Protein AF-A0A5C7HLJ5-F1 (afdb_monomer)

Radius of gyration: 43.28 Å; Cα contacts (8 Å, |Δi|>4): 230; chains: 1; bounding box: 113×65×112 Å

Foldseek 3Di:
DCVPDPDPVLVVLLVQLQQQLAPVSNVVSLVVSCVVPVVVSVVVVVDPSCLGHNNNDDLVVQDNDRDCVVVVVVCVQQVVPPPDPPVSSVVSVVVVVVVVVVVVVVVVVPDPDPDPPVLVVVLVVLQVQLVQKAWADPDPFWIWIDHPPDIWIAGRVVQDINSNNCSNNVRQGSRRSNVVPDPHPYDPDPDDPPPDPDPDDDDDPPDDDDDDPPQFDQAPPPRDGNDYVVPDPPDDDDDDDDDDDDDDDDDDDDDDDDDDDDDDDDDDDDDDDDDDDDDDDDDDDDDDDDDDDDDDDDDDDDDDDDDDDDDDDDDDDDDD

Solvent-accessible surface area (backbone atoms only — not comparable to full-atom values): 21323 Å² total; per-residue (Å²): 114,73,84,81,57,80,48,77,64,58,54,51,49,54,50,57,28,26,66,22,43,37,64,68,62,24,55,57,43,48,50,57,39,34,76,76,37,52,68,60,39,60,57,53,69,72,49,66,52,60,79,50,28,49,43,51,47,64,67,87,72,43,59,81,75,78,69,66,58,65,61,52,52,48,49,65,71,46,50,91,34,72,89,48,60,71,69,56,32,53,53,50,51,52,52,53,50,52,54,51,51,53,52,50,49,58,56,55,73,69,51,91,54,103,53,60,68,71,60,46,51,55,48,55,63,38,54,70,59,34,85,64,50,47,56,37,49,76,50,102,48,36,32,44,32,35,49,84,94,46,76,34,52,31,32,66,87,82,47,40,32,71,69,30,44,18,46,30,40,72,46,72,34,51,67,48,44,40,60,78,71,49,84,58,53,67,70,80,79,85,73,79,72,83,71,81,77,66,94,65,80,84,77,58,98,87,56,80,80,83,75,77,86,80,70,69,49,60,11,83,76,78,66,45,71,74,43,45,57,95,71,55,88,81,76,92,77,89,82,90,84,82,90,83,89,80,88,81,86,84,84,90,82,88,81,87,82,87,85,86,82,91,80,91,82,88,85,87,83,89,81,91,83,82,89,82,89,85,88,86,82,90,86,90,86,85,88,81,89,80,85,86,84,88,88,77,87,84,82,89,81,91,79,85,83,85,82,82,81,82,83,81,85,84,84,77,86,86,82,134

pLDDT: mean 72.22, std 24.79, range [24.94, 96.81]

InterPro domains:
  IPR006564 Zinc finger, PMZ-type [SM00575] (159-186)
  IPR007527 Zinc finger, SWIM-type [PF04434] (152-182)
  IPR007527 Zinc finger, SWIM-type [PS50966] (152-184)

Organism: NCBI:txid1000413

Secondary structure (DSSP, 8-state):
-TTTS--HHHHHHHHHHHT-SSHHHHHHHHHHHHHH-HHHHHHHHTS-GGGT-GGGS-GGG------THHHHHHHHHHGGGTTS-HHHHHHHHHHHHHHHHHHHHHHHHT-SSSS-HHHHHHHHHHHHGGGGEEEEESSSSEEEEEETTEEEEEETTTTEETTSHHHHHSS--HHHHHHHH---BPPPP-PPPPP---SSPPPPTTSPP------PPBPTTT--BSS-GGG------------------------------------------------------------------------PPPPPPPPPPP------

Mean predicted aligned error: 19.7 Å

Structure (mmCIF, N/CA/C/O backbone):
data_AF-A0A5C7HLJ5-F1
#
_entry.id   AF-A0A5C7HLJ5-F1
#
loop_
_atom_site.group_PDB
_atom_site.id
_atom_site.type_symbol
_atom_site.label_atom_id
_atom_site.label_alt_id
_atom_site.label_comp_id
_atom_site.label_asym_id
_atom_site.label_entity_id
_atom_site.label_seq_id
_atom_site.pdbx_PDB_ins_code
_atom_site.Cartn_x
_atom_site.Cartn_y
_atom_site.Cartn_z
_atom_site.occupancy
_atom_site.B_iso_or_equiv
_atom_site.auth_seq_id
_atom_site.auth_comp_id
_atom_site.auth_asym_id
_atom_site.auth_atom_id
_atom_site.pdbx_PDB_model_num
ATOM 1 N N . MET A 1 1 ? 5.732 11.496 -18.897 1.00 55.41 1 MET A N 1
ATOM 2 C CA . MET A 1 1 ? 4.957 12.486 -18.115 1.00 55.41 1 MET A CA 1
ATOM 3 C C . MET A 1 1 ? 5.854 13.590 -17.554 1.00 55.41 1 MET A C 1
ATOM 5 O O . MET A 1 1 ? 5.762 14.706 -18.039 1.00 55.41 1 MET A O 1
ATOM 9 N N . LEU A 1 2 ? 6.819 13.291 -16.674 1.00 55.56 2 LEU A N 1
ATOM 10 C CA . LEU A 1 2 ? 7.728 14.297 -16.075 1.00 55.56 2 LEU A CA 1
ATOM 11 C C . LEU A 1 2 ? 8.704 15.001 -17.049 1.00 55.56 2 LEU A C 1
ATOM 13 O O . LEU A 1 2 ? 9.354 15.971 -16.679 1.00 55.56 2 LEU A O 1
ATOM 17 N N . ARG A 1 3 ? 8.837 14.517 -18.294 1.00 53.69 3 ARG A N 1
ATOM 18 C CA . ARG A 1 3 ? 9.717 15.128 -19.309 1.00 53.69 3 ARG A CA 1
ATOM 19 C C . ARG A 1 3 ? 9.088 16.327 -20.033 1.00 53.69 3 ARG A C 1
ATOM 21 O O . ARG A 1 3 ? 9.838 17.174 -20.505 1.00 53.69 3 ARG A O 1
ATOM 28 N N . GLN A 1 4 ? 7.755 16.386 -20.126 1.00 54.34 4 GLN A N 1
ATOM 29 C CA . GLN A 1 4 ? 7.020 17.446 -20.841 1.00 54.34 4 GLN A CA 1
ATOM 30 C C . GLN A 1 4 ? 6.593 18.595 -19.921 1.00 54.34 4 GLN A C 1
ATOM 32 O O . GLN A 1 4 ? 6.667 19.747 -20.325 1.00 54.34 4 GLN A O 1
ATOM 37 N N . TYR A 1 5 ? 6.233 18.300 -18.671 1.00 59.09 5 TYR A N 1
ATOM 38 C CA . TYR A 1 5 ? 5.884 19.302 -17.663 1.00 59.09 5 TYR A CA 1
ATOM 39 C C . TYR A 1 5 ? 6.989 19.315 -16.603 1.00 59.09 5 TYR A C 1
ATOM 41 O O . TYR A 1 5 ? 7.042 18.449 -15.729 1.00 59.09 5 TYR A O 1
ATOM 49 N N . LYS A 1 6 ? 7.938 20.247 -16.745 1.00 52.03 6 LYS A N 1
ATOM 50 C CA . LYS A 1 6 ? 9.080 20.400 -15.834 1.00 52.03 6 LYS A CA 1
ATOM 51 C C . LYS A 1 6 ? 8.683 21.317 -14.675 1.00 52.03 6 LYS A C 1
ATOM 53 O O . LYS A 1 6 ? 8.353 22.475 -14.893 1.00 52.03 6 LYS A O 1
ATOM 58 N N . GLY A 1 7 ? 8.727 20.800 -13.449 1.00 64.31 7 GLY A N 1
ATOM 59 C CA . GLY A 1 7 ? 8.491 21.576 -12.230 1.00 64.31 7 GLY A CA 1
ATOM 60 C C . GLY A 1 7 ? 8.401 20.677 -10.999 1.00 64.31 7 GLY A C 1
ATOM 61 O O . GLY A 1 7 ? 7.690 19.672 -11.016 1.00 64.31 7 GLY A O 1
ATOM 62 N N . GLN A 1 8 ? 9.120 21.028 -9.929 1.00 63.72 8 GLN A N 1
ATOM 63 C CA . GLN A 1 8 ? 9.174 20.231 -8.694 1.00 63.72 8 GLN A CA 1
ATOM 64 C C . GLN A 1 8 ? 7.788 20.092 -8.038 1.00 63.72 8 GLN A C 1
ATOM 66 O O . GLN A 1 8 ? 7.444 19.021 -7.544 1.00 63.72 8 GLN A O 1
ATOM 71 N N . LEU A 1 9 ? 6.958 21.137 -8.133 1.00 68.44 9 LEU A N 1
ATOM 72 C CA . LEU A 1 9 ? 5.573 21.135 -7.651 1.00 68.44 9 LEU A CA 1
ATOM 73 C C . LEU A 1 9 ? 4.677 20.188 -8.457 1.00 68.44 9 LEU A C 1
ATOM 75 O O . LEU A 1 9 ? 3.951 19.392 -7.871 1.00 68.44 9 LEU A O 1
ATOM 79 N N . PHE A 1 10 ? 4.762 20.212 -9.791 1.00 73.00 10 PHE A N 1
ATOM 80 C CA . PHE A 1 10 ? 3.967 19.322 -10.641 1.00 73.00 10 PHE A CA 1
ATOM 81 C C . PHE A 1 10 ? 4.269 17.844 -10.361 1.00 73.00 10 PHE A C 1
ATOM 83 O O . PHE A 1 10 ? 3.350 17.035 -10.239 1.00 73.00 10 PHE A O 1
ATOM 90 N N . GLY A 1 11 ? 5.553 17.501 -10.199 1.00 79.00 11 GLY A N 1
ATOM 91 C CA . GLY A 1 11 ? 5.964 16.147 -9.831 1.00 79.00 11 GLY A CA 1
ATOM 92 C C . GLY A 1 11 ? 5.372 15.694 -8.495 1.00 79.00 11 GLY A C 1
ATOM 93 O O . GLY A 1 11 ? 4.898 14.565 -8.402 1.00 79.00 11 GLY A O 1
ATOM 94 N N . LEU A 1 12 ? 5.336 16.581 -7.496 1.00 84.06 12 LEU A N 1
ATOM 95 C CA . LEU A 1 12 ? 4.756 16.293 -6.184 1.00 84.06 12 LEU A CA 1
ATOM 96 C C . LEU A 1 12 ? 3.236 16.079 -6.252 1.00 84.06 12 LEU A C 1
ATOM 98 O O . LEU A 1 12 ? 2.744 15.081 -5.732 1.00 84.06 12 LEU A O 1
ATOM 102 N N . TYR A 1 13 ? 2.493 16.968 -6.920 1.00 87.25 13 TYR A N 1
ATOM 103 C CA . TYR A 1 13 ? 1.039 16.819 -7.062 1.00 87.25 13 TYR A CA 1
ATOM 104 C C . TYR A 1 13 ? 0.674 15.554 -7.835 1.00 87.25 13 TYR A C 1
ATOM 106 O O . TYR A 1 13 ? -0.157 14.775 -7.375 1.00 87.25 13 TYR A O 1
ATOM 114 N N . LEU A 1 14 ? 1.336 15.301 -8.968 1.00 88.31 14 LEU A N 1
ATOM 115 C CA . LEU A 1 14 ? 1.112 14.085 -9.747 1.00 88.31 14 LEU A CA 1
ATOM 116 C C . LEU A 1 14 ? 1.406 12.830 -8.921 1.00 88.31 14 LEU A C 1
ATOM 118 O O . LEU A 1 14 ? 0.639 11.871 -8.963 1.00 88.31 14 LEU A O 1
ATOM 122 N N . TRP A 1 15 ? 2.495 12.840 -8.151 1.00 89.81 15 TRP A N 1
ATOM 123 C CA . TRP A 1 15 ? 2.843 11.729 -7.275 1.00 89.81 15 TRP A CA 1
ATOM 124 C C . TRP A 1 15 ? 1.782 11.497 -6.196 1.00 89.81 15 TRP A C 1
ATOM 126 O O . TRP A 1 15 ? 1.351 10.361 -5.992 1.00 89.81 15 TRP A O 1
ATOM 136 N N . ASN A 1 16 ? 1.309 12.562 -5.549 1.00 91.19 16 ASN A N 1
ATOM 137 C CA . ASN A 1 16 ? 0.270 12.477 -4.526 1.00 91.19 16 ASN A CA 1
ATOM 138 C C . ASN A 1 16 ? -1.040 11.925 -5.092 1.00 91.19 16 ASN A C 1
ATOM 140 O O . ASN A 1 16 ? -1.634 11.046 -4.475 1.00 91.19 16 ASN A O 1
ATOM 144 N N . VAL A 1 17 ? -1.454 12.397 -6.272 1.00 93.44 17 VAL A N 1
ATOM 145 C CA . VAL A 1 17 ? -2.640 11.911 -6.988 1.00 93.44 17 VAL A CA 1
ATOM 146 C C . VAL A 1 17 ? -2.494 10.430 -7.340 1.00 93.44 17 VAL A C 1
ATOM 148 O O . VAL A 1 17 ? -3.371 9.625 -7.030 1.00 93.44 17 VAL A O 1
ATOM 151 N N . ALA A 1 18 ? -1.376 10.057 -7.968 1.00 93.00 18 ALA A N 1
ATOM 152 C CA . ALA A 1 18 ? -1.149 8.704 -8.464 1.00 93.00 18 ALA A CA 1
ATOM 153 C C . ALA A 1 18 ? -1.140 7.656 -7.341 1.00 93.00 18 ALA A C 1
ATOM 155 O O . ALA A 1 18 ? -1.593 6.537 -7.557 1.00 93.00 18 ALA A O 1
ATOM 156 N N . ASN A 1 19 ? -0.670 8.016 -6.141 1.00 92.12 19 ASN A N 1
ATOM 157 C CA . ASN A 1 19 ? -0.565 7.106 -4.996 1.00 92.12 19 ASN A CA 1
ATOM 158 C C . ASN A 1 19 ? -1.828 7.031 -4.124 1.00 92.12 19 ASN A C 1
ATOM 160 O O . ASN A 1 19 ? -1.816 6.353 -3.095 1.00 92.12 19 ASN A O 1
ATOM 164 N N . LYS A 1 20 ? -2.930 7.697 -4.492 1.00 94.12 20 LYS A N 1
ATOM 165 C CA . LYS A 1 20 ? -4.190 7.511 -3.763 1.00 94.12 20 LYS A CA 1
ATOM 166 C C . LYS A 1 20 ? -4.743 6.116 -4.019 1.00 94.12 20 LYS A C 1
ATOM 168 O O . LYS A 1 20 ? -4.929 5.712 -5.164 1.00 94.12 20 LYS A O 1
ATOM 173 N N . SER A 1 21 ? -5.023 5.407 -2.931 1.00 92.25 21 SER A N 1
ATOM 174 C CA . SER A 1 21 ? -5.582 4.054 -2.920 1.00 92.25 21 SER A CA 1
ATOM 175 C C . SER A 1 21 ? -7.087 4.014 -3.189 1.00 92.25 21 SER A C 1
ATOM 177 O O . SER A 1 21 ? -7.586 3.001 -3.661 1.00 92.25 21 SER A O 1
ATOM 179 N N . ILE A 1 22 ? -7.811 5.104 -2.915 1.00 93.12 22 ILE A N 1
ATOM 180 C CA . ILE A 1 22 ? -9.269 5.192 -3.073 1.00 93.12 22 ILE A CA 1
ATOM 181 C C . ILE A 1 22 ? -9.615 6.271 -4.095 1.00 93.12 22 ILE A C 1
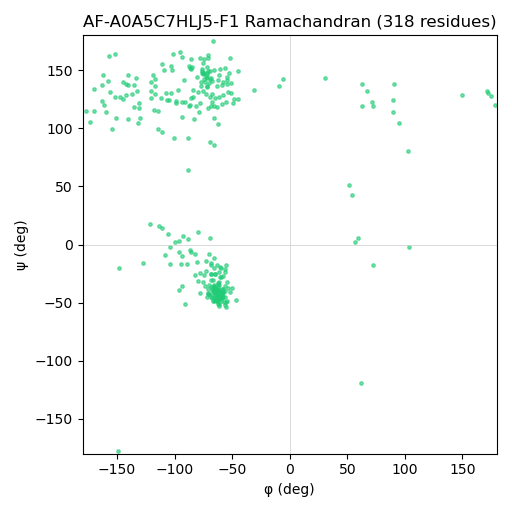ATOM 183 O O . ILE A 1 22 ? -8.978 7.327 -4.151 1.00 93.12 22 ILE A O 1
ATOM 187 N N . LYS A 1 23 ? -10.688 6.035 -4.854 1.00 93.38 23 LYS A N 1
ATOM 188 C CA . LYS A 1 23 ? -11.229 6.976 -5.838 1.00 93.38 23 LYS A CA 1
ATOM 189 C C . LYS A 1 23 ? -11.586 8.343 -5.243 1.00 93.38 23 LYS A C 1
ATOM 191 O O . LYS A 1 23 ? -11.318 9.353 -5.876 1.00 93.38 23 LYS A O 1
ATOM 196 N N . THR A 1 24 ? -12.167 8.402 -4.046 1.00 92.88 24 THR A N 1
ATOM 197 C CA . THR A 1 24 ? -12.535 9.672 -3.391 1.00 92.88 24 THR A CA 1
ATOM 198 C C . THR A 1 24 ? -11.306 10.539 -3.132 1.00 92.88 24 THR A C 1
ATOM 200 O O . THR A 1 24 ? -11.228 11.656 -3.634 1.00 92.88 24 THR A O 1
ATOM 203 N N . GLY A 1 25 ? -10.290 9.976 -2.471 1.00 92.62 25 GLY A N 1
ATOM 204 C CA . GLY A 1 25 ? -9.023 10.667 -2.233 1.00 92.62 25 GLY A CA 1
ATOM 205 C C . GLY A 1 25 ? -8.293 11.044 -3.526 1.00 92.62 25 GLY A C 1
ATOM 206 O O . GLY A 1 25 ? -7.628 12.075 -3.573 1.00 92.62 25 GLY A O 1
ATOM 207 N N . PHE A 1 26 ? -8.430 10.246 -4.590 1.00 95.12 26 PHE A N 1
ATOM 208 C CA . PHE A 1 26 ? -7.924 10.602 -5.918 1.00 95.12 26 PHE A CA 1
ATOM 209 C C . PHE A 1 26 ? -8.626 11.843 -6.487 1.00 95.12 26 PHE A C 1
ATOM 211 O O . PHE A 1 26 ? -7.947 12.759 -6.945 1.00 95.12 26 PHE A O 1
ATOM 218 N N . MET A 1 27 ? -9.962 11.891 -6.436 1.00 95.06 27 MET A N 1
ATOM 219 C CA . MET A 1 27 ? -10.752 13.012 -6.965 1.00 95.06 27 MET A CA 1
ATOM 220 C C . MET A 1 27 ? -10.446 14.331 -6.240 1.00 95.06 27 MET A C 1
ATOM 222 O O . MET A 1 27 ? -10.387 15.388 -6.867 1.00 95.06 27 MET A O 1
ATOM 226 N N . GLU A 1 28 ? -10.198 14.277 -4.933 1.00 93.56 28 GLU A N 1
ATOM 227 C CA . GLU A 1 28 ? -9.796 15.449 -4.152 1.00 93.56 28 GLU A CA 1
ATOM 228 C C . GLU A 1 28 ? -8.432 15.996 -4.599 1.00 93.56 28 GLU A C 1
ATOM 230 O O . GLU A 1 28 ? -8.292 17.193 -4.836 1.00 93.56 28 GLU A O 1
ATOM 235 N N . GLU A 1 29 ? -7.418 15.140 -4.760 1.00 93.38 29 GLU A N 1
ATOM 236 C CA . GLU A 1 29 ? -6.083 15.609 -5.161 1.00 93.38 29 GLU A CA 1
ATOM 237 C C . GLU A 1 29 ? -6.001 16.014 -6.633 1.00 93.38 29 GLU A C 1
ATOM 239 O O . GLU A 1 29 ? -5.279 16.954 -6.966 1.00 93.38 29 GLU A O 1
ATOM 244 N N . ILE A 1 30 ? -6.712 15.323 -7.533 1.00 93.88 30 ILE A N 1
ATOM 245 C CA . ILE A 1 30 ? -6.678 15.675 -8.959 1.00 93.88 30 ILE A CA 1
ATOM 246 C C . ILE A 1 30 ? -7.329 17.046 -9.195 1.00 93.88 30 ILE A C 1
ATOM 248 O O . ILE A 1 30 ? -6.879 17.782 -10.070 1.00 93.88 30 ILE A O 1
ATOM 252 N N . THR A 1 31 ? -8.312 17.430 -8.371 1.00 93.88 31 THR A N 1
ATOM 253 C CA . THR A 1 31 ? -8.912 18.775 -8.391 1.00 93.88 31 THR A CA 1
ATOM 254 C C . THR A 1 31 ? -7.878 19.838 -8.010 1.00 93.88 31 THR A C 1
ATOM 256 O O . THR A 1 31 ? -7.729 20.829 -8.717 1.00 93.88 31 THR A O 1
ATOM 259 N N . LYS A 1 32 ? -7.057 19.593 -6.978 1.00 91.75 32 LYS A N 1
ATOM 260 C CA . LYS A 1 32 ? -5.948 20.501 -6.624 1.00 91.75 32 LYS A CA 1
ATOM 261 C C . LYS A 1 32 ? -4.927 20.624 -7.756 1.00 91.75 32 LYS A C 1
ATOM 263 O O . LYS A 1 32 ? -4.426 21.711 -8.028 1.00 91.75 32 LYS A O 1
ATOM 268 N N . LEU A 1 33 ? -4.617 19.521 -8.445 1.00 89.81 33 LEU A N 1
ATOM 269 C CA . LEU A 1 33 ? -3.740 19.562 -9.619 1.00 89.81 33 LEU A CA 1
ATOM 270 C C . LEU A 1 33 ? -4.352 20.411 -10.745 1.00 89.81 33 LEU A C 1
ATOM 272 O O . LEU A 1 33 ? -3.625 21.167 -11.387 1.00 89.81 33 LEU A O 1
ATOM 276 N N . GLN A 1 34 ? -5.664 20.301 -10.967 1.00 91.81 34 GLN A N 1
ATOM 277 C CA . GLN A 1 34 ? -6.392 21.079 -11.968 1.00 91.81 34 GLN A CA 1
ATOM 278 C C . GLN A 1 34 ? -6.336 22.585 -11.680 1.00 91.81 34 GLN A C 1
ATOM 280 O O . GLN A 1 34 ? -6.116 23.363 -12.605 1.00 91.81 34 GLN A O 1
ATOM 285 N N . GLU A 1 35 ? -6.487 22.986 -10.415 1.00 89.69 35 GLU A N 1
ATOM 286 C CA . GLU A 1 35 ? -6.384 24.386 -9.981 1.00 89.69 35 GLU A CA 1
ATOM 287 C C . GLU A 1 35 ? -4.984 24.969 -10.216 1.00 89.69 35 GLU A C 1
ATOM 289 O O . GLU A 1 35 ? -4.846 26.124 -10.613 1.00 89.69 35 GLU A O 1
ATOM 294 N N . VAL A 1 36 ? -3.937 24.166 -10.002 1.00 88.00 36 VAL A N 1
ATOM 295 C CA . VAL A 1 36 ? -2.544 24.599 -10.186 1.00 88.00 36 VAL A CA 1
ATOM 296 C C . VAL A 1 36 ? -2.146 24.627 -11.663 1.00 88.00 36 VAL A C 1
ATOM 298 O O . VAL A 1 36 ? -1.420 25.526 -12.090 1.00 88.00 36 VAL A O 1
ATOM 301 N N . ASN A 1 37 ? -2.552 23.623 -12.446 1.00 88.38 37 ASN A N 1
ATOM 302 C CA . ASN A 1 37 ? -2.198 23.517 -13.859 1.00 88.38 37 ASN A CA 1
ATOM 303 C C . ASN A 1 37 ? -3.232 22.701 -14.655 1.00 88.38 37 ASN A C 1
ATOM 305 O O . ASN A 1 37 ? -3.183 21.467 -14.716 1.00 88.38 37 ASN A O 1
ATOM 309 N N . ILE A 1 38 ? -4.124 23.417 -15.338 1.00 90.31 38 ILE A N 1
ATOM 310 C CA . ILE A 1 38 ? -5.189 22.822 -16.148 1.00 90.31 38 ILE A CA 1
ATOM 311 C C . ILE A 1 38 ? -4.667 22.048 -17.368 1.00 90.31 38 ILE A C 1
ATOM 313 O O . ILE A 1 38 ? -5.215 21.000 -17.711 1.00 90.31 38 ILE A O 1
ATOM 317 N N . ASP A 1 39 ? -3.581 22.497 -18.000 1.00 88.75 39 ASP A N 1
ATOM 318 C CA . ASP A 1 39 ? -3.009 21.818 -19.168 1.00 88.75 39 ASP A CA 1
ATOM 319 C C . ASP A 1 39 ? -2.454 20.448 -18.795 1.00 88.75 39 ASP A C 1
ATOM 321 O O . ASP A 1 39 ? -2.624 19.467 -19.522 1.00 88.75 39 ASP A O 1
ATOM 325 N N . ALA A 1 40 ? -1.809 20.369 -17.635 1.00 86.94 40 ALA A N 1
ATOM 326 C CA . ALA A 1 40 ? -1.249 19.130 -17.140 1.00 86.94 40 ALA A CA 1
ATOM 327 C C . ALA A 1 40 ? -2.346 18.155 -16.688 1.00 86.94 40 ALA A C 1
ATOM 329 O O . ALA A 1 40 ? -2.253 16.962 -16.985 1.00 86.94 40 ALA A O 1
ATOM 330 N N . TYR A 1 41 ? -3.413 18.660 -16.058 1.00 90.62 41 TYR A N 1
ATOM 331 C CA . TYR A 1 41 ? -4.631 17.888 -15.799 1.00 90.62 41 TYR A CA 1
ATOM 332 C C . TYR A 1 41 ? -5.197 17.296 -17.099 1.00 90.62 41 TYR A C 1
ATOM 334 O O . TYR A 1 41 ? -5.331 16.077 -17.221 1.00 90.62 41 TYR A O 1
ATOM 342 N N . ASN A 1 42 ? -5.433 18.139 -18.108 1.00 91.81 42 ASN A N 1
ATOM 343 C CA . ASN A 1 42 ? -5.976 17.724 -19.402 1.00 91.81 42 ASN A CA 1
ATOM 344 C C . ASN A 1 42 ? -5.083 16.689 -20.096 1.00 91.81 42 ASN A C 1
ATOM 346 O O . ASN A 1 42 ? -5.578 15.757 -20.727 1.00 91.81 42 ASN A O 1
ATOM 350 N N . TYR A 1 43 ? -3.762 16.834 -19.990 1.00 89.56 43 TYR A N 1
ATOM 351 C CA . TYR A 1 43 ? -2.814 15.872 -20.539 1.00 89.56 43 TYR A CA 1
ATOM 352 C C . TYR A 1 43 ? -2.897 14.513 -19.834 1.00 89.56 43 TYR A C 1
ATOM 354 O O . TYR A 1 43 ? -2.978 13.479 -20.496 1.00 89.56 43 TYR A O 1
ATOM 362 N N . ILE A 1 44 ? -2.880 14.502 -18.500 1.00 88.94 44 ILE A N 1
ATOM 363 C CA . ILE A 1 44 ? -2.865 13.266 -17.710 1.00 88.94 44 ILE A CA 1
ATOM 364 C C . ILE A 1 44 ? -4.181 12.500 -17.863 1.00 88.94 44 ILE A C 1
ATOM 366 O O . ILE A 1 44 ? -4.165 11.278 -18.004 1.00 88.94 44 ILE A O 1
ATOM 370 N N . MET A 1 45 ? -5.309 13.207 -17.909 1.00 92.44 45 MET A N 1
ATOM 371 C CA . MET A 1 45 ? -6.631 12.592 -18.035 1.00 92.44 45 MET A CA 1
ATOM 372 C C . MET A 1 45 ? -6.880 11.931 -19.398 1.00 92.44 45 MET A C 1
ATOM 374 O O . MET A 1 45 ? -7.764 11.084 -19.505 1.00 92.44 45 MET A O 1
ATOM 378 N N . LYS A 1 46 ? -6.073 12.232 -20.428 1.00 93.31 46 LYS A N 1
ATOM 379 C CA . LYS A 1 46 ? -6.085 11.480 -21.699 1.00 93.31 46 LYS A CA 1
ATOM 380 C C . LYS A 1 46 ? -5.554 10.056 -21.540 1.00 93.31 46 LYS A C 1
ATOM 382 O O . LYS A 1 46 ? -5.884 9.187 -22.344 1.00 93.31 46 LYS A O 1
ATOM 387 N N . VAL A 1 47 ? -4.706 9.809 -20.541 1.00 92.00 47 VAL A N 1
ATOM 388 C CA . VAL A 1 47 ? -4.152 8.481 -20.274 1.00 92.00 47 VAL A CA 1
ATOM 389 C C . VAL A 1 47 ? -5.130 7.707 -19.384 1.00 92.00 47 VAL A C 1
ATOM 391 O O . VAL A 1 47 ? -5.453 8.181 -18.293 1.00 92.00 47 VAL A O 1
ATOM 394 N N . PRO A 1 48 ? -5.564 6.493 -19.779 1.00 93.94 48 PRO A N 1
ATOM 395 C CA . PRO A 1 48 ? -6.460 5.684 -18.958 1.00 93.94 48 PRO A CA 1
ATOM 396 C C . PRO A 1 48 ? -5.926 5.483 -17.534 1.00 93.94 48 PRO A C 1
ATOM 398 O O . PRO A 1 48 ? -4.774 5.082 -17.350 1.00 93.94 48 PRO A O 1
ATOM 401 N N . LEU A 1 49 ? -6.782 5.714 -16.531 1.00 92.50 49 LEU A N 1
ATOM 402 C CA . LEU A 1 49 ? -6.402 5.718 -15.109 1.00 92.50 49 LEU A CA 1
ATOM 403 C C . LEU A 1 49 ? -5.747 4.410 -14.652 1.00 92.50 49 LEU A C 1
ATOM 405 O O . LEU A 1 49 ? -4.780 4.444 -13.895 1.00 92.50 49 LEU A O 1
ATOM 409 N N . LYS A 1 50 ? -6.200 3.269 -15.184 1.00 91.00 50 LYS A N 1
ATOM 410 C CA . LYS A 1 50 ? -5.655 1.933 -14.891 1.00 91.00 50 LYS A CA 1
ATOM 411 C C . LYS A 1 50 ? -4.148 1.783 -15.143 1.00 91.00 50 LYS A C 1
ATOM 413 O O . LYS A 1 50 ? -3.547 0.834 -14.663 1.00 91.00 50 LYS A O 1
ATOM 418 N N . HIS A 1 51 ? -3.532 2.681 -15.915 1.00 88.38 51 HIS A N 1
ATOM 419 C CA . HIS A 1 51 ? -2.102 2.615 -16.223 1.00 88.38 51 HIS A CA 1
ATOM 420 C C . HIS A 1 51 ? -1.211 3.355 -15.220 1.00 88.38 51 HIS A C 1
ATOM 422 O O . HIS A 1 51 ? 0.000 3.153 -15.244 1.00 88.38 51 HIS A O 1
ATOM 428 N N . TRP A 1 52 ? -1.759 4.249 -14.393 1.00 90.31 52 TRP A N 1
ATOM 429 C CA . TRP A 1 52 ? -0.923 5.146 -13.586 1.00 90.31 52 TRP A CA 1
ATOM 430 C C . TRP A 1 52 ? -1.513 5.548 -12.231 1.00 90.31 52 TRP A C 1
ATOM 432 O O . TRP A 1 52 ? -0.756 5.968 -11.359 1.00 90.31 52 TRP A O 1
ATOM 442 N N . ALA A 1 53 ? -2.827 5.431 -12.035 1.00 93.12 53 ALA A N 1
ATOM 443 C CA . ALA A 1 53 ? -3.484 5.768 -10.781 1.00 93.12 53 ALA A CA 1
ATOM 444 C C . ALA A 1 53 ? -3.730 4.501 -9.955 1.00 93.12 53 ALA A C 1
ATOM 446 O O . ALA A 1 53 ? -4.442 3.597 -10.393 1.00 93.12 53 ALA A O 1
ATOM 447 N N . LEU A 1 54 ? -3.182 4.464 -8.739 1.00 92.38 54 LEU A N 1
ATOM 448 C CA . LEU A 1 54 ? -3.189 3.285 -7.876 1.00 92.38 54 LEU A CA 1
ATOM 449 C C . LEU A 1 54 ? -4.611 2.791 -7.556 1.00 92.38 54 LEU A C 1
ATOM 451 O O . LEU A 1 54 ? -4.869 1.596 -7.639 1.00 92.38 54 LEU A O 1
ATOM 455 N N . HIS A 1 55 ? -5.555 3.697 -7.273 1.00 92.62 55 HIS A N 1
ATOM 456 C CA . HIS A 1 55 ? -6.959 3.341 -7.008 1.00 92.62 55 HIS A CA 1
ATOM 457 C C . HIS A 1 55 ? -7.672 2.625 -8.170 1.00 92.62 55 HIS A C 1
ATOM 459 O O . HIS A 1 55 ? -8.742 2.056 -7.967 1.00 92.62 55 HIS A O 1
ATOM 465 N N . ALA A 1 56 ? -7.144 2.728 -9.394 1.00 92.75 56 ALA A N 1
ATOM 466 C CA . ALA A 1 56 ? -7.733 2.151 -10.598 1.00 92.75 56 ALA A CA 1
ATOM 467 C C . ALA A 1 56 ? -7.063 0.829 -11.006 1.00 92.75 56 ALA A C 1
ATOM 469 O O . ALA A 1 56 ? -7.410 0.270 -12.048 1.00 92.75 56 ALA A O 1
ATOM 470 N N . PHE A 1 57 ? -6.086 0.350 -10.231 1.00 90.56 57 PHE A N 1
ATOM 471 C CA . PHE A 1 57 ? -5.459 -0.943 -10.470 1.00 90.56 57 PHE A CA 1
ATOM 472 C C . PHE A 1 57 ? -6.410 -2.079 -10.117 1.00 90.56 57 PHE A C 1
ATOM 474 O O . PHE A 1 57 ? -7.234 -1.982 -9.209 1.00 90.56 57 PHE A O 1
ATOM 481 N N . GLU A 1 58 ? -6.287 -3.176 -10.856 1.00 86.94 58 GLU A N 1
ATOM 482 C CA . GLU A 1 58 ? -7.103 -4.354 -10.617 1.00 86.94 58 GLU A CA 1
ATOM 483 C C . GLU A 1 58 ? -6.673 -5.053 -9.324 1.00 86.94 58 GLU A C 1
ATOM 485 O O . GLU A 1 58 ? -5.485 -5.268 -9.068 1.00 86.94 58 GLU A O 1
ATOM 490 N N . ASP A 1 59 ? -7.658 -5.451 -8.521 1.00 80.88 59 ASP A N 1
ATOM 491 C CA . ASP A 1 59 ? -7.434 -5.995 -7.179 1.00 80.88 59 ASP A CA 1
ATOM 492 C C . ASP A 1 59 ? -6.606 -7.296 -7.187 1.00 80.88 59 ASP A C 1
ATOM 494 O O . ASP A 1 59 ? -5.929 -7.616 -6.214 1.00 80.88 59 ASP A O 1
ATOM 498 N N . TYR A 1 60 ? -6.588 -8.054 -8.288 1.00 85.25 60 TYR A N 1
ATOM 499 C CA . TYR A 1 60 ? -5.831 -9.310 -8.365 1.00 85.25 60 TYR A CA 1
ATOM 500 C C . TYR A 1 60 ? -4.308 -9.110 -8.451 1.00 85.25 60 TYR A C 1
ATOM 502 O O . TYR A 1 60 ? -3.554 -10.025 -8.125 1.00 85.25 60 TYR A O 1
ATOM 510 N N . VAL A 1 61 ? -3.846 -7.938 -8.900 1.00 84.31 61 VAL A N 1
ATOM 511 C CA . VAL A 1 61 ? -2.427 -7.676 -9.194 1.00 84.31 61 VAL A CA 1
ATOM 512 C C . VAL A 1 61 ? -1.603 -7.520 -7.909 1.00 84.31 61 VAL A C 1
ATOM 514 O O . VAL A 1 61 ? -0.412 -7.829 -7.899 1.00 84.31 61 VAL A O 1
ATOM 517 N N . LYS A 1 62 ? -2.247 -7.101 -6.810 1.00 88.75 62 LYS A N 1
ATOM 518 C CA . LYS A 1 62 ? -1.652 -6.933 -5.474 1.00 88.75 62 LYS A CA 1
ATOM 519 C C . LYS A 1 62 ? -0.366 -6.087 -5.469 1.00 88.75 62 LYS A C 1
ATOM 521 O O . LYS A 1 62 ? 0.666 -6.495 -4.933 1.00 88.75 62 LYS A O 1
ATOM 526 N N . LEU A 1 63 ? -0.426 -4.904 -6.085 1.00 85.25 63 LEU A N 1
ATOM 527 C CA . LEU A 1 63 ? 0.676 -3.943 -6.144 1.00 85.25 63 LEU A CA 1
ATOM 528 C C . LEU A 1 63 ? 0.323 -2.624 -5.450 1.00 85.25 63 LEU A C 1
ATOM 530 O O . LEU A 1 63 ? -0.746 -2.060 -5.654 1.00 85.25 63 LEU A O 1
ATOM 534 N N . ASP A 1 64 ? 1.278 -2.106 -4.675 1.00 84.31 64 ASP A N 1
ATOM 535 C CA . ASP A 1 64 ? 1.177 -0.852 -3.918 1.00 84.31 64 ASP A CA 1
ATOM 536 C C . ASP A 1 64 ? 2.082 0.269 -4.452 1.00 84.31 64 ASP A C 1
ATOM 538 O O . ASP A 1 64 ? 2.311 1.262 -3.765 1.00 84.31 64 ASP A O 1
ATOM 542 N N . HIS A 1 65 ? 2.628 0.112 -5.661 1.00 82.81 65 HIS A N 1
ATOM 543 C CA . HIS A 1 65 ? 3.558 1.065 -6.261 1.00 82.81 65 HIS A CA 1
ATOM 544 C C . HIS A 1 65 ? 3.200 1.381 -7.713 1.00 82.81 65 HIS A C 1
ATOM 546 O O . HIS A 1 65 ? 2.818 0.506 -8.484 1.00 82.81 65 HIS A O 1
ATOM 552 N N . VAL A 1 66 ? 3.399 2.644 -8.094 1.00 86.00 66 VAL A N 1
ATOM 553 C CA . VAL A 1 66 ? 3.074 3.194 -9.426 1.00 86.00 66 VAL A CA 1
ATOM 554 C C . VAL A 1 66 ? 4.323 3.605 -10.222 1.00 86.00 66 VAL A C 1
ATOM 556 O O . VAL A 1 66 ? 4.250 4.380 -11.174 1.00 86.00 66 VAL A O 1
ATOM 559 N N . THR A 1 67 ? 5.508 3.136 -9.814 1.00 85.62 67 THR A N 1
ATOM 560 C CA . THR A 1 67 ? 6.779 3.523 -10.447 1.00 85.62 67 THR A CA 1
ATOM 561 C C . THR A 1 67 ? 7.125 2.648 -11.645 1.00 85.62 67 THR A C 1
ATOM 563 O O . THR A 1 67 ? 6.843 1.454 -11.681 1.00 85.62 67 THR A O 1
ATOM 566 N N . ASN A 1 68 ? 7.869 3.224 -12.589 1.00 83.69 68 ASN A N 1
ATOM 567 C CA . ASN A 1 68 ? 8.474 2.493 -13.703 1.00 83.69 68 ASN A CA 1
ATOM 568 C C . ASN A 1 68 ? 9.774 1.754 -13.310 1.00 83.69 68 ASN A C 1
ATOM 570 O O . ASN A 1 68 ? 10.512 1.265 -14.167 1.00 83.69 68 ASN A O 1
ATOM 574 N N . ASN A 1 69 ? 10.081 1.671 -12.012 1.00 85.69 69 ASN A N 1
ATOM 575 C CA . ASN A 1 69 ? 11.375 1.200 -11.530 1.00 85.69 69 ASN A CA 1
ATOM 576 C C . ASN A 1 69 ? 11.655 -0.257 -11.930 1.00 85.69 69 ASN A C 1
ATOM 578 O O . ASN A 1 69 ? 12.795 -0.604 -12.219 1.00 85.69 69 ASN A O 1
ATOM 582 N N . ILE A 1 70 ? 10.628 -1.114 -11.998 1.00 85.56 70 ILE A N 1
ATOM 583 C CA . ILE A 1 70 ? 10.795 -2.512 -12.429 1.00 85.56 70 ILE A CA 1
ATOM 584 C C . ILE A 1 70 ? 11.283 -2.569 -13.879 1.00 85.56 70 ILE A C 1
ATOM 586 O O . ILE A 1 70 ? 12.261 -3.261 -14.165 1.00 85.56 70 ILE A O 1
ATOM 590 N N . SER A 1 71 ? 10.641 -1.819 -14.775 1.00 87.44 71 SER A N 1
ATOM 591 C CA . SER A 1 71 ? 11.014 -1.765 -16.189 1.00 87.44 71 SER A CA 1
ATOM 592 C C . SER A 1 71 ? 12.400 -1.153 -16.370 1.00 87.44 71 SER A C 1
ATOM 594 O O . SER A 1 71 ? 13.199 -1.672 -17.140 1.00 87.44 71 SER A O 1
ATOM 596 N N . GLU A 1 72 ? 12.721 -0.080 -15.644 1.00 89.25 72 GLU A N 1
ATOM 597 C CA . GLU A 1 72 ? 14.033 0.580 -15.705 1.00 89.25 72 GLU A CA 1
ATOM 598 C C . GLU A 1 72 ? 15.151 -0.329 -15.191 1.00 89.25 72 GLU A C 1
ATOM 600 O O . GLU A 1 72 ? 16.145 -0.538 -15.889 1.00 89.25 72 GLU A O 1
ATOM 605 N N . CYS A 1 73 ? 14.955 -0.965 -14.033 1.00 89.62 73 CYS A N 1
ATOM 606 C CA . CYS A 1 73 ? 15.886 -1.950 -13.493 1.00 89.62 73 CYS A CA 1
ATOM 607 C C . CYS A 1 73 ? 16.079 -3.123 -14.453 1.00 89.62 73 CYS A C 1
ATOM 609 O O . CYS A 1 73 ? 17.209 -3.547 -14.688 1.00 89.62 73 CYS A O 1
ATOM 611 N N . PHE A 1 74 ? 14.993 -3.652 -15.021 1.00 88.81 74 PHE A N 1
ATOM 612 C CA . PHE A 1 74 ? 15.074 -4.724 -16.005 1.00 88.81 74 PHE A CA 1
ATOM 613 C C . PHE A 1 74 ? 15.824 -4.268 -17.255 1.00 88.81 74 PHE A C 1
ATOM 615 O O . PHE A 1 74 ? 16.666 -5.005 -17.770 1.00 88.81 74 PHE A O 1
ATOM 622 N N . ASN A 1 75 ? 15.584 -3.033 -17.697 1.00 89.56 75 ASN A N 1
ATOM 623 C CA . ASN A 1 75 ? 16.226 -2.486 -18.874 1.00 89.56 75 ASN A CA 1
ATOM 624 C C . ASN A 1 75 ? 17.735 -2.373 -18.704 1.00 89.56 75 ASN A C 1
ATOM 626 O O . ASN A 1 75 ? 18.463 -2.812 -19.590 1.00 89.56 75 ASN A O 1
ATOM 630 N N . VAL A 1 76 ? 18.199 -1.862 -17.569 1.00 90.75 76 VAL A N 1
ATOM 631 C CA . VAL A 1 76 ? 19.628 -1.840 -17.227 1.00 90.75 76 VAL A CA 1
ATOM 632 C C . VAL A 1 76 ? 20.166 -3.267 -17.068 1.00 90.75 76 VAL A C 1
ATOM 634 O O . VAL A 1 76 ? 21.270 -3.597 -17.500 1.00 90.75 76 VAL A O 1
ATOM 637 N N . TRP A 1 77 ? 19.371 -4.170 -16.488 1.00 87.69 77 TRP A N 1
ATOM 638 C CA . TRP A 1 77 ? 19.784 -5.548 -16.239 1.00 87.69 77 TRP A CA 1
ATOM 639 C C . TRP A 1 77 ? 20.027 -6.349 -17.526 1.00 87.69 77 TRP A C 1
ATOM 641 O O . TRP A 1 77 ? 20.969 -7.142 -17.557 1.00 87.69 77 TRP A O 1
ATOM 651 N N . VAL A 1 78 ? 19.252 -6.146 -18.594 1.00 88.56 78 VAL A N 1
ATOM 652 C CA . VAL A 1 78 ? 19.463 -6.849 -19.879 1.00 88.56 78 VAL A CA 1
ATOM 653 C C . VAL A 1 78 ? 20.329 -6.086 -20.881 1.00 88.56 78 VAL A C 1
ATOM 655 O O . VAL A 1 78 ? 20.718 -6.666 -21.890 1.00 88.56 78 VAL A O 1
ATOM 658 N N . GLU A 1 79 ? 20.646 -4.816 -20.621 1.00 90.44 79 GLU A N 1
ATOM 659 C CA . GLU A 1 79 ? 21.290 -3.897 -21.571 1.00 90.44 79 GLU A CA 1
ATOM 660 C C . GLU A 1 79 ? 22.500 -4.504 -22.293 1.00 90.44 79 GLU A C 1
ATOM 662 O O . GLU A 1 79 ? 22.558 -4.490 -23.519 1.00 90.44 79 GLU A O 1
ATOM 667 N N . LYS A 1 80 ? 23.404 -5.141 -21.540 1.00 87.12 80 LYS A N 1
ATOM 668 C CA . LYS A 1 80 ? 24.651 -5.734 -22.054 1.00 87.12 80 LYS A CA 1
ATOM 669 C C . LYS A 1 80 ? 24.456 -6.881 -23.053 1.00 87.12 80 LYS A C 1
ATOM 671 O O . LYS A 1 80 ? 25.402 -7.238 -23.746 1.00 87.12 80 LYS A O 1
ATOM 676 N N . PHE A 1 81 ? 23.268 -7.480 -23.101 1.00 88.25 81 PHE A N 1
ATOM 677 C CA . PHE A 1 81 ? 22.975 -8.608 -23.985 1.00 88.25 81 PHE A CA 1
ATOM 678 C C . PHE A 1 81 ? 22.145 -8.203 -25.201 1.00 88.25 81 PHE A C 1
ATOM 680 O O . PHE A 1 81 ? 22.111 -8.946 -26.170 1.00 88.25 81 PHE A O 1
ATOM 687 N N . ARG A 1 82 ? 21.491 -7.035 -25.189 1.00 87.50 82 ARG A N 1
ATOM 688 C CA . ARG A 1 82 ? 20.500 -6.655 -26.213 1.00 87.50 82 ARG A CA 1
ATOM 689 C C . ARG A 1 82 ? 21.022 -6.635 -27.645 1.00 87.50 82 ARG A C 1
ATOM 691 O O . ARG A 1 82 ? 20.233 -6.795 -28.566 1.00 87.50 82 ARG A O 1
ATOM 698 N N . THR A 1 83 ? 22.316 -6.406 -27.824 1.00 89.94 83 THR A N 1
ATOM 699 C CA . THR A 1 83 ? 22.974 -6.347 -29.135 1.00 89.94 83 THR A CA 1
ATOM 700 C C . THR A 1 83 ? 23.627 -7.671 -29.536 1.00 89.94 83 THR A C 1
ATOM 702 O O . THR A 1 83 ? 24.281 -7.743 -30.571 1.00 89.94 83 THR A O 1
ATOM 705 N N . GLN A 1 84 ? 23.478 -8.721 -28.723 1.00 91.38 84 GLN A N 1
ATOM 706 C CA . GLN A 1 84 ? 24.063 -10.035 -28.971 1.00 91.38 84 GLN A CA 1
ATOM 707 C C . GLN A 1 84 ? 23.083 -10.961 -29.712 1.00 91.38 84 GLN A C 1
ATOM 709 O O . GLN A 1 84 ? 21.871 -10.737 -29.675 1.00 91.38 84 GLN A O 1
ATOM 714 N N . PRO A 1 85 ? 23.574 -12.041 -30.346 1.00 96.00 85 PRO A N 1
ATOM 715 C CA . PRO A 1 85 ? 22.714 -13.065 -30.932 1.00 96.00 85 PRO A CA 1
ATOM 716 C C . PRO A 1 85 ? 21.740 -13.669 -29.911 1.00 96.00 85 PRO A C 1
ATOM 718 O O . PRO A 1 85 ? 22.046 -13.766 -28.720 1.00 96.00 85 PRO A O 1
ATOM 721 N N . ALA A 1 86 ? 20.584 -14.146 -30.385 1.00 93.06 86 ALA A N 1
ATOM 722 C CA . ALA A 1 86 ? 19.504 -14.655 -29.532 1.00 93.06 86 ALA A CA 1
ATOM 723 C C . ALA A 1 86 ? 19.969 -15.717 -28.516 1.00 93.06 86 ALA A C 1
ATOM 725 O O . ALA A 1 86 ? 19.587 -15.667 -27.346 1.00 93.06 86 ALA A O 1
ATOM 726 N N . LEU A 1 87 ? 20.849 -16.636 -28.931 1.00 94.75 87 LEU A N 1
ATOM 727 C CA . LEU A 1 87 ? 21.400 -17.668 -28.048 1.00 94.75 87 LEU A CA 1
ATOM 728 C C . LEU A 1 87 ? 22.213 -17.067 -26.887 1.00 94.75 87 LEU A C 1
ATOM 730 O O . LEU A 1 87 ? 22.093 -17.516 -25.749 1.00 94.75 87 LEU A O 1
ATOM 734 N N . SER A 1 88 ? 22.996 -16.020 -27.152 1.00 93.62 88 SER A N 1
ATOM 735 C CA . SER A 1 88 ? 23.789 -15.316 -26.139 1.00 93.62 88 SER A CA 1
ATOM 736 C C . SER A 1 88 ? 22.906 -14.551 -25.150 1.00 93.62 88 SER A C 1
ATOM 738 O O . SER A 1 88 ? 23.202 -14.544 -23.954 1.00 93.62 88 SER A O 1
ATOM 740 N N . ILE A 1 89 ? 21.789 -13.974 -25.614 1.00 93.12 89 ILE A N 1
ATOM 741 C CA . ILE A 1 89 ? 20.788 -13.341 -24.739 1.00 93.12 89 ILE A CA 1
ATOM 742 C C . ILE A 1 89 ? 20.185 -14.374 -23.789 1.00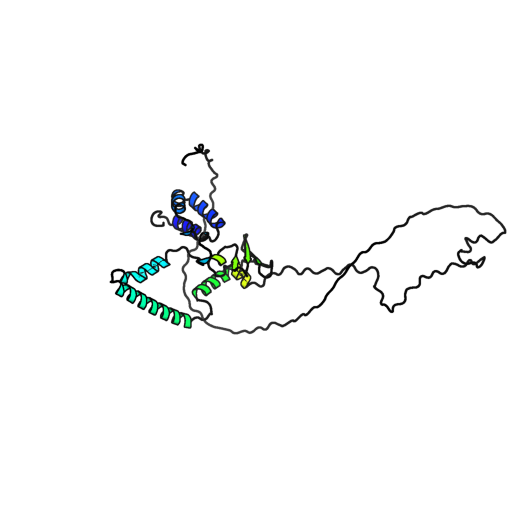 93.12 89 ILE A C 1
ATOM 744 O O . ILE A 1 89 ? 20.173 -14.153 -22.576 1.00 93.12 89 ILE A O 1
ATOM 748 N N . LEU A 1 90 ? 19.707 -15.503 -24.322 1.00 93.50 90 LEU A N 1
ATOM 749 C CA . LEU A 1 90 ? 19.089 -16.563 -23.523 1.00 93.50 90 LEU A CA 1
ATOM 750 C C . LEU A 1 90 ? 20.059 -17.109 -22.474 1.00 93.50 90 LEU A C 1
ATOM 752 O O . LEU A 1 90 ? 19.709 -17.208 -21.297 1.00 93.50 90 LEU A O 1
ATOM 756 N N . GLU A 1 91 ? 21.298 -17.391 -22.874 1.00 94.06 91 GLU A N 1
ATOM 757 C CA . GLU A 1 91 ? 22.327 -17.886 -21.964 1.00 94.06 91 GLU A CA 1
ATOM 758 C C . GLU A 1 91 ? 22.716 -16.839 -20.903 1.00 94.06 91 GLU A C 1
ATOM 760 O O . GLU A 1 91 ? 22.863 -17.168 -19.722 1.00 94.06 91 GLU A O 1
ATOM 765 N N . GLY A 1 92 ? 22.810 -15.560 -21.281 1.00 92.12 92 GLY A N 1
ATOM 766 C CA . GLY A 1 92 ? 23.059 -14.453 -20.356 1.00 92.12 92 GLY A CA 1
ATOM 767 C C . GLY A 1 92 ? 21.950 -14.291 -19.312 1.00 92.12 92 GLY A C 1
ATOM 768 O O . GLY A 1 92 ? 22.231 -14.202 -18.112 1.00 92.12 92 GLY A O 1
ATOM 769 N N . VAL A 1 93 ? 20.685 -14.313 -19.744 1.00 92.12 93 VAL A N 1
ATOM 770 C CA . VAL A 1 93 ? 19.511 -14.249 -18.857 1.00 92.12 93 VAL A CA 1
ATOM 771 C C . VAL A 1 93 ? 19.473 -15.461 -17.929 1.00 92.12 93 VAL A C 1
ATOM 773 O O . VAL A 1 93 ? 19.304 -15.286 -16.720 1.00 92.12 93 VAL A O 1
ATOM 776 N N . ARG A 1 94 ? 19.701 -16.675 -18.451 1.00 95.38 94 ARG A N 1
ATOM 777 C CA . ARG A 1 94 ? 19.738 -17.912 -17.658 1.00 95.38 94 ARG A CA 1
ATOM 778 C C . ARG A 1 94 ? 20.785 -17.837 -16.544 1.00 95.38 94 ARG A C 1
ATOM 780 O O . ARG A 1 94 ? 20.455 -18.093 -15.386 1.00 95.38 94 ARG A O 1
ATOM 787 N N . ARG A 1 95 ? 22.025 -17.431 -16.857 1.00 94.38 95 ARG A N 1
ATOM 788 C CA . ARG A 1 95 ? 23.101 -17.268 -15.856 1.00 94.38 95 ARG A CA 1
ATOM 789 C C . ARG A 1 95 ? 22.748 -16.232 -14.796 1.00 94.38 95 ARG A C 1
ATOM 791 O O . ARG A 1 95 ? 22.923 -16.496 -13.608 1.00 94.38 95 ARG A O 1
ATOM 798 N N . LYS A 1 96 ? 22.225 -15.069 -15.195 1.00 93.38 96 LYS A N 1
ATOM 799 C CA . LYS A 1 96 ? 21.851 -14.033 -14.225 1.00 93.38 96 LYS A CA 1
ATOM 800 C C . LYS A 1 96 ? 20.678 -14.455 -13.337 1.00 93.38 96 LYS A C 1
ATOM 802 O O . LYS A 1 96 ? 20.674 -14.115 -12.155 1.00 93.38 96 LYS A O 1
ATOM 807 N N . MET A 1 97 ? 19.698 -15.190 -13.868 1.00 94.88 97 MET A N 1
ATOM 808 C CA . MET A 1 97 ? 18.607 -15.753 -13.064 1.00 94.88 97 MET 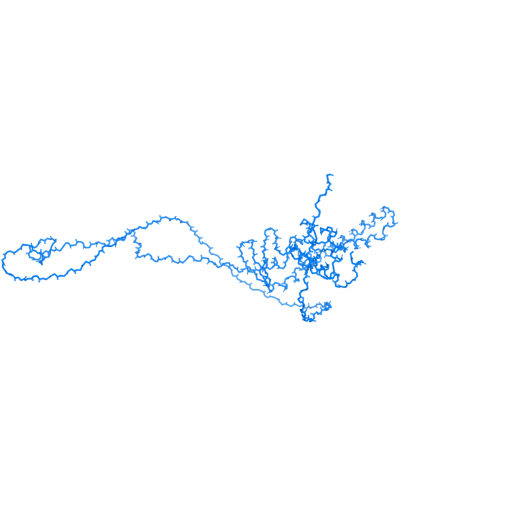A CA 1
ATOM 809 C C . MET A 1 97 ? 19.133 -16.771 -12.053 1.00 94.88 97 MET A C 1
ATOM 811 O O . MET A 1 97 ? 18.796 -16.669 -10.877 1.00 94.88 97 MET A O 1
ATOM 815 N N . MET A 1 98 ? 20.018 -17.677 -12.480 1.00 96.75 98 MET A N 1
ATOM 816 C CA . MET A 1 98 ? 20.675 -18.644 -11.596 1.00 96.75 98 MET A CA 1
ATOM 817 C C . MET A 1 98 ? 21.418 -17.944 -10.448 1.00 96.75 98 MET A C 1
ATOM 819 O O . MET A 1 98 ? 21.142 -18.219 -9.285 1.00 96.75 98 MET A O 1
ATOM 823 N N . GLN A 1 99 ? 22.279 -16.967 -10.757 1.00 95.69 99 GLN A N 1
ATOM 824 C CA . GLN A 1 99 ? 22.991 -16.178 -9.742 1.00 95.69 99 GLN A CA 1
ATOM 825 C C . GLN A 1 99 ? 22.031 -15.460 -8.781 1.00 95.69 99 GLN A C 1
ATOM 827 O O . GLN A 1 99 ? 22.259 -15.435 -7.573 1.00 95.69 99 GLN A O 1
ATOM 832 N N . ARG A 1 100 ? 20.936 -14.887 -9.300 1.00 95.00 100 ARG A N 1
ATOM 833 C CA . ARG A 1 100 ? 19.926 -14.192 -8.489 1.00 95.00 100 ARG A CA 1
ATOM 834 C C . ARG A 1 100 ? 19.177 -15.144 -7.557 1.00 95.00 100 ARG A C 1
ATOM 836 O O . ARG A 1 100 ? 18.894 -14.755 -6.428 1.00 95.00 100 ARG A O 1
ATOM 843 N N . MET A 1 101 ? 18.844 -16.349 -8.015 1.00 96.56 101 MET A N 1
ATOM 844 C CA . MET A 1 101 ? 18.181 -17.366 -7.195 1.00 96.56 101 MET A CA 1
ATOM 845 C C . MET A 1 101 ? 19.087 -17.830 -6.056 1.00 96.56 101 MET A C 1
ATOM 847 O O . MET A 1 101 ? 18.645 -17.812 -4.911 1.00 96.56 101 MET A O 1
ATOM 851 N N . THR A 1 102 ? 20.356 -18.144 -6.340 1.00 96.69 102 THR A N 1
ATOM 852 C CA . THR A 1 102 ? 21.330 -18.521 -5.302 1.00 96.69 102 THR A CA 1
ATOM 853 C C . THR A 1 102 ? 21.515 -17.399 -4.287 1.00 96.69 102 THR A C 1
ATOM 855 O O . THR A 1 102 ? 21.355 -17.628 -3.094 1.00 96.69 102 THR A O 1
ATOM 858 N N . LYS A 1 103 ? 21.724 -16.157 -4.750 1.00 95.94 103 LYS A N 1
ATOM 859 C CA . LYS A 1 103 ? 21.851 -14.997 -3.857 1.00 95.94 103 LYS A CA 1
ATOM 860 C C . LYS A 1 103 ? 20.630 -14.835 -2.945 1.00 95.94 103 LYS A C 1
ATOM 862 O O . LYS A 1 103 ? 20.785 -14.621 -1.751 1.00 95.94 103 LYS A O 1
ATOM 867 N N . ARG A 1 104 ? 19.416 -14.961 -3.494 1.00 94.06 104 ARG A N 1
ATOM 868 C CA . ARG A 1 104 ? 18.170 -14.875 -2.713 1.00 94.06 104 ARG A CA 1
ATOM 869 C C . ARG A 1 104 ? 18.017 -16.017 -1.715 1.00 94.06 104 ARG A C 1
ATOM 871 O O . ARG A 1 104 ? 17.474 -15.792 -0.640 1.00 94.06 104 ARG A O 1
ATOM 878 N N . LEU A 1 105 ? 18.465 -17.220 -2.067 1.00 93.94 105 LEU A N 1
ATOM 879 C CA . LEU A 1 105 ? 18.467 -18.361 -1.159 1.00 93.94 105 LEU A CA 1
ATOM 880 C C . LEU A 1 105 ? 19.409 -18.108 0.023 1.00 93.94 105 LEU A C 1
ATOM 882 O O . LEU A 1 105 ? 19.011 -18.314 1.164 1.00 93.94 105 LEU A O 1
ATOM 886 N N . ASP A 1 106 ? 20.622 -17.623 -0.239 1.00 94.50 106 ASP A N 1
ATOM 887 C CA . ASP A 1 106 ? 21.599 -17.305 0.807 1.00 94.50 106 ASP A CA 1
ATOM 888 C C . ASP A 1 106 ? 21.138 -16.141 1.690 1.00 94.50 106 ASP A C 1
ATOM 890 O O . ASP A 1 106 ? 21.237 -16.215 2.912 1.00 94.50 106 ASP A O 1
ATOM 894 N N . GLU A 1 107 ? 20.552 -15.095 1.097 1.00 92.94 107 GLU A N 1
ATOM 895 C CA . GLU A 1 107 ? 19.885 -14.025 1.847 1.00 92.94 107 GLU A CA 1
ATOM 896 C C . GLU A 1 107 ? 18.756 -14.588 2.725 1.00 92.94 107 GLU A C 1
ATOM 898 O O . GLU A 1 107 ? 18.671 -14.240 3.899 1.00 92.94 107 GLU A O 1
ATOM 903 N N . GLY A 1 108 ? 17.922 -15.481 2.178 1.00 92.38 108 GLY A N 1
ATOM 904 C CA . GLY A 1 108 ? 16.798 -16.117 2.869 1.00 92.38 108 GLY A CA 1
ATOM 905 C C . GLY A 1 108 ? 17.205 -17.024 4.030 1.00 92.38 108 GLY A C 1
ATOM 906 O O . GLY A 1 108 ? 16.538 -17.030 5.060 1.00 92.38 108 GLY A O 1
ATOM 907 N N . ARG A 1 109 ? 18.325 -17.747 3.907 1.00 92.31 109 ARG A N 1
ATOM 908 C CA . ARG A 1 109 ? 18.895 -18.577 4.987 1.00 92.31 109 ARG A CA 1
ATOM 909 C C . ARG A 1 109 ? 19.271 -17.761 6.223 1.00 92.31 109 ARG A C 1
ATOM 911 O O . ARG A 1 109 ? 19.245 -18.292 7.325 1.00 92.31 109 ARG A O 1
ATOM 918 N N . ASN A 1 110 ? 19.598 -16.485 6.031 1.00 90.62 110 ASN A N 1
ATOM 919 C CA . ASN A 1 110 ? 19.980 -15.563 7.097 1.00 90.62 110 ASN A CA 1
ATOM 920 C C . ASN A 1 110 ? 18.788 -14.763 7.658 1.00 90.62 110 ASN A C 1
ATOM 922 O O . ASN A 1 110 ? 18.988 -13.823 8.429 1.00 90.62 110 ASN A O 1
ATOM 926 N N . TRP A 1 111 ? 17.548 -15.067 7.259 1.00 92.69 111 TRP A N 1
ATOM 927 C CA . TRP A 1 111 ? 16.376 -14.380 7.801 1.00 92.69 111 TRP A CA 1
ATOM 928 C C . TRP A 1 111 ? 16.100 -14.812 9.239 1.00 92.69 111 TRP A C 1
ATOM 930 O O . TRP A 1 111 ? 15.988 -15.994 9.543 1.00 92.69 111 TRP A O 1
ATOM 940 N N . VAL A 1 112 ? 15.934 -13.822 10.117 1.00 90.31 112 VAL A N 1
ATOM 941 C CA . VAL A 1 112 ? 15.581 -14.040 11.530 1.00 90.31 112 VAL A CA 1
ATOM 942 C C . VAL A 1 112 ? 14.083 -14.321 11.699 1.00 90.31 112 VAL A C 1
ATOM 944 O O . VAL A 1 112 ? 13.677 -15.041 12.605 1.00 90.31 112 VAL A O 1
ATOM 947 N N . SER A 1 113 ? 13.248 -13.747 10.830 1.00 88.88 113 SER A N 1
ATOM 948 C CA . SER A 1 113 ? 11.790 -13.872 10.874 1.00 88.88 113 SER A CA 1
ATOM 949 C C . SER A 1 113 ? 11.251 -14.698 9.713 1.00 88.88 113 SER A C 1
ATOM 951 O O . SER A 1 113 ? 11.794 -14.665 8.612 1.00 88.88 113 SER A O 1
ATOM 953 N N . ASN A 1 114 ? 10.074 -15.294 9.906 1.00 87.81 114 ASN A N 1
ATOM 954 C CA . ASN A 1 114 ? 9.322 -15.997 8.854 1.00 87.81 114 ASN A CA 1
ATOM 955 C C . ASN A 1 114 ? 8.743 -15.064 7.766 1.00 87.81 114 ASN A C 1
ATOM 957 O O . ASN A 1 114 ? 7.986 -15.502 6.903 1.00 87.81 114 ASN A O 1
ATOM 961 N N . ILE A 1 115 ? 9.059 -13.770 7.820 1.00 89.94 115 ILE A N 1
ATOM 962 C CA . ILE A 1 115 ? 8.586 -12.730 6.907 1.00 89.94 115 ILE A CA 1
ATOM 963 C C . ILE A 1 115 ? 9.809 -12.087 6.233 1.00 89.94 115 ILE A C 1
ATOM 965 O O . ILE A 1 115 ? 10.802 -11.839 6.925 1.00 89.94 115 ILE A O 1
ATOM 969 N N . PRO A 1 116 ? 9.751 -11.767 4.921 1.00 91.19 116 PRO A N 1
ATOM 970 C CA . PRO A 1 116 ? 10.839 -11.078 4.234 1.00 91.19 116 PRO A CA 1
ATOM 971 C C . PRO A 1 116 ? 11.231 -9.756 4.922 1.00 91.19 116 PRO A C 1
ATOM 973 O O . PRO A 1 116 ? 10.334 -8.975 5.259 1.00 91.19 116 PRO A O 1
ATOM 976 N N . PRO A 1 117 ? 12.533 -9.425 5.049 1.00 92.69 117 PRO A N 1
ATOM 977 C CA . PRO A 1 117 ? 13.004 -8.232 5.759 1.00 92.69 117 PRO A CA 1
ATOM 978 C C . PRO A 1 117 ? 12.375 -6.919 5.286 1.00 92.69 117 PRO A C 1
ATOM 980 O O . PRO A 1 117 ? 12.066 -6.057 6.099 1.00 92.69 117 PRO A O 1
ATOM 983 N N . LEU A 1 118 ? 12.130 -6.771 3.978 1.00 90.19 118 LEU A N 1
ATOM 984 C CA . LEU A 1 118 ? 11.483 -5.578 3.422 1.00 90.19 118 LEU A CA 1
ATOM 985 C C . LEU A 1 118 ? 10.031 -5.427 3.899 1.00 90.19 118 LEU A C 1
ATOM 987 O O . LEU A 1 118 ? 9.588 -4.320 4.192 1.00 90.19 118 LEU A O 1
ATOM 991 N N . VAL A 1 119 ? 9.290 -6.535 3.968 1.00 91.38 119 VAL A N 1
ATOM 992 C CA . VAL A 1 119 ? 7.906 -6.539 4.460 1.00 91.38 119 VAL A CA 1
ATOM 993 C C . VAL A 1 119 ? 7.899 -6.306 5.965 1.00 91.38 119 VAL A C 1
ATOM 995 O O . VAL A 1 119 ? 7.096 -5.514 6.443 1.00 91.38 119 VAL A O 1
ATOM 998 N N . ASN A 1 120 ? 8.827 -6.929 6.695 1.00 92.25 120 ASN A N 1
ATOM 999 C CA . ASN A 1 120 ? 8.969 -6.723 8.131 1.00 92.25 120 ASN A CA 1
ATOM 1000 C C . ASN A 1 120 ? 9.273 -5.249 8.446 1.00 92.25 120 ASN A C 1
ATOM 1002 O O . ASN A 1 120 ? 8.548 -4.632 9.213 1.00 92.25 120 ASN A O 1
ATOM 1006 N N . LYS A 1 121 ? 10.223 -4.632 7.729 1.00 92.81 121 LYS A N 1
ATOM 1007 C CA . LYS A 1 121 ? 10.508 -3.194 7.823 1.00 92.81 121 LYS A CA 1
ATOM 1008 C C . LYS A 1 121 ? 9.260 -2.335 7.578 1.00 92.81 121 LYS A C 1
ATOM 1010 O O . LYS A 1 121 ? 8.959 -1.480 8.403 1.00 92.81 121 LYS A O 1
ATOM 1015 N N . LYS A 1 122 ? 8.501 -2.598 6.502 1.00 91.94 122 LYS A N 1
ATOM 1016 C CA . LYS A 1 122 ? 7.232 -1.892 6.224 1.00 91.94 122 LYS A CA 1
ATOM 1017 C C . LYS A 1 122 ? 6.221 -2.039 7.370 1.00 91.94 122 LYS A C 1
ATOM 1019 O O . LYS A 1 122 ? 5.493 -1.095 7.661 1.00 91.94 122 LYS A O 1
ATOM 1024 N N . LEU A 1 123 ? 6.123 -3.221 7.981 1.00 92.25 123 LEU A N 1
ATOM 1025 C CA . LEU A 1 123 ? 5.213 -3.464 9.104 1.00 92.25 123 LEU A CA 1
ATOM 1026 C C . LEU A 1 123 ? 5.680 -2.748 10.374 1.00 92.25 123 LEU A C 1
ATOM 1028 O O . LEU A 1 123 ? 4.850 -2.131 11.031 1.00 92.25 123 LEU A O 1
ATOM 1032 N N . SER A 1 124 ? 6.979 -2.770 10.681 1.00 91.31 124 SER A N 1
ATOM 1033 C CA . SER A 1 124 ? 7.553 -2.047 11.820 1.00 91.31 124 SER A CA 1
ATOM 1034 C C . SER A 1 124 ? 7.344 -0.537 11.699 1.00 91.31 124 SER A C 1
ATOM 1036 O O . SER A 1 124 ? 6.881 0.083 12.647 1.00 91.31 124 SER A O 1
ATOM 1038 N N . GLU A 1 125 ? 7.584 0.042 10.519 1.00 91.56 125 GLU A N 1
ATOM 1039 C CA . GLU A 1 125 ? 7.325 1.468 10.259 1.00 91.56 125 GLU A CA 1
ATOM 1040 C C . GLU A 1 125 ? 5.847 1.824 10.490 1.00 91.56 125 GLU A C 1
ATOM 1042 O O . GLU A 1 125 ? 5.535 2.815 11.140 1.00 91.56 125 GLU A O 1
ATOM 1047 N N . ARG A 1 126 ? 4.917 0.976 10.027 1.00 91.56 126 ARG A N 1
ATOM 1048 C CA . ARG A 1 126 ? 3.472 1.157 10.268 1.00 91.56 126 ARG A CA 1
ATOM 1049 C C . ARG A 1 126 ? 3.083 0.949 11.733 1.00 91.56 126 ARG A C 1
ATOM 1051 O O . ARG A 1 126 ? 2.047 1.457 12.154 1.00 91.56 126 ARG A O 1
ATOM 1058 N N . GLN A 1 127 ? 3.858 0.173 12.490 1.00 90.31 127 GLN A N 1
ATOM 1059 C CA . GLN A 1 127 ? 3.574 -0.139 13.888 1.00 90.31 127 GLN A CA 1
ATOM 1060 C C . GLN A 1 127 ? 3.773 1.081 14.798 1.00 90.31 127 GLN A C 1
ATOM 1062 O O . GLN A 1 127 ? 3.005 1.282 15.742 1.00 90.31 127 GLN A O 1
ATOM 1067 N N . ASP A 1 128 ? 4.747 1.933 14.484 1.00 86.69 128 ASP A N 1
ATOM 1068 C CA . ASP A 1 128 ? 5.014 3.161 15.240 1.00 86.69 128 ASP A CA 1
ATOM 1069 C C . ASP A 1 128 ? 3.859 4.176 15.158 1.00 86.69 128 ASP A C 1
ATOM 1071 O O . ASP A 1 128 ? 3.657 4.973 16.087 1.00 86.69 128 ASP A O 1
ATOM 1075 N N . ASP A 1 129 ? 3.063 4.108 14.088 1.00 85.94 129 ASP A N 1
ATOM 1076 C CA . ASP A 1 129 ? 1.897 4.964 13.846 1.00 85.94 129 ASP A CA 1
ATOM 1077 C C . ASP A 1 129 ? 0.639 4.507 14.603 1.00 85.94 129 ASP A C 1
ATOM 1079 O O . ASP A 1 129 ? -0.317 5.274 14.743 1.00 85.94 129 ASP A O 1
ATOM 1083 N N . LEU A 1 130 ? 0.618 3.278 15.134 1.00 88.56 130 LEU A N 1
ATOM 1084 C CA . LEU A 1 130 ? -0.577 2.717 15.783 1.00 88.56 130 LEU A CA 1
ATOM 1085 C C . LEU A 1 130 ? -0.929 3.419 17.096 1.00 88.56 130 LEU A C 1
ATOM 1087 O O . LEU A 1 130 ? -2.064 3.329 17.556 1.00 88.56 130 LEU A O 1
ATOM 1091 N N . ARG A 1 131 ? 0.021 4.157 17.684 1.00 82.38 131 ARG A N 1
ATOM 1092 C CA . ARG A 1 131 ? -0.159 4.906 18.940 1.00 82.38 131 ARG A CA 1
ATOM 1093 C C . ARG A 1 131 ? -1.319 5.904 18.898 1.00 82.38 131 ARG A C 1
ATOM 1095 O O . ARG A 1 131 ? -1.845 6.256 19.948 1.00 82.38 131 ARG A O 1
ATOM 1102 N N . PHE A 1 132 ? -1.714 6.351 17.707 1.00 82.31 132 PHE A N 1
ATOM 1103 C CA . PHE A 1 132 ? -2.775 7.343 17.507 1.00 82.31 132 PHE A CA 1
ATOM 1104 C C . PHE A 1 132 ? -4.080 6.740 16.974 1.00 82.31 132 PHE A C 1
ATOM 1106 O O . PHE A 1 132 ? -4.993 7.476 16.596 1.00 82.31 132 PHE A O 1
ATOM 1113 N N . VAL A 1 133 ? -4.169 5.409 16.941 1.00 90.44 133 VAL A N 1
ATOM 1114 C CA . VAL A 1 133 ? -5.293 4.673 16.372 1.00 90.44 133 VAL A CA 1
ATOM 1115 C C . VAL A 1 133 ? -6.129 4.047 17.487 1.00 90.44 133 VAL A C 1
ATOM 1117 O O . VAL A 1 133 ? -5.611 3.363 18.366 1.00 90.44 133 VAL A O 1
ATOM 1120 N N . LEU A 1 134 ? -7.443 4.258 17.438 1.00 91.50 134 LEU A N 1
ATOM 1121 C CA . LEU A 1 134 ? -8.408 3.646 18.350 1.00 91.50 134 LEU A CA 1
ATOM 1122 C C . LEU A 1 134 ? -9.198 2.566 17.608 1.00 91.50 134 LEU A C 1
ATOM 1124 O O . LEU A 1 134 ? -9.832 2.851 16.595 1.00 91.50 134 LEU A O 1
ATOM 1128 N N . VAL A 1 135 ? -9.192 1.342 18.137 1.00 93.25 135 VAL A N 1
ATOM 1129 C CA . VAL A 1 135 ? -9.919 0.199 17.568 1.00 93.25 135 VAL A CA 1
ATOM 1130 C C . VAL A 1 135 ? -11.168 -0.096 18.394 1.00 93.25 135 VAL A C 1
ATOM 1132 O O . VAL A 1 135 ? -11.085 -0.352 19.598 1.00 93.25 135 VAL A O 1
ATOM 1135 N N . LEU A 1 136 ? -12.320 -0.097 17.729 1.00 91.31 136 LEU A N 1
ATOM 1136 C CA . LEU A 1 136 ? -13.621 -0.459 18.278 1.00 91.31 136 LEU A CA 1
ATOM 1137 C C . LEU A 1 136 ? -14.092 -1.763 17.629 1.00 91.31 136 LEU A C 1
ATOM 1139 O O . LEU A 1 136 ? -14.138 -1.890 16.405 1.00 91.31 136 LEU A O 1
ATOM 1143 N N . CYS A 1 137 ? -14.435 -2.750 18.453 1.00 90.12 137 CYS A N 1
ATOM 1144 C CA . CYS A 1 137 ? -14.950 -4.028 17.971 1.00 90.12 137 CYS A CA 1
ATOM 1145 C C . CYS A 1 137 ? -16.446 -3.910 17.648 1.00 90.12 137 CYS A C 1
ATOM 1147 O O . CYS A 1 137 ? -17.245 -3.611 18.540 1.00 90.12 137 CYS A O 1
ATOM 1149 N N . ALA A 1 138 ? -16.818 -4.148 16.385 1.00 87.56 138 ALA A N 1
ATOM 1150 C CA . ALA A 1 138 ? -18.214 -4.232 15.956 1.00 87.56 138 ALA A CA 1
ATOM 1151 C C . ALA A 1 138 ? -18.696 -5.694 15.916 1.00 87.56 138 ALA A C 1
ATOM 1153 O O . ALA A 1 138 ? -19.821 -5.990 16.322 1.00 87.56 138 ALA A O 1
ATOM 1154 N N . SER A 1 139 ? -17.830 -6.609 15.475 1.00 87.06 139 SER A N 1
ATOM 1155 C CA . SER A 1 139 ? -18.025 -8.061 15.506 1.00 87.06 139 SER A CA 1
ATOM 1156 C C . SER A 1 139 ? -16.680 -8.781 15.662 1.00 87.06 139 SER A C 1
ATOM 1158 O O . SER A 1 139 ? -15.631 -8.146 15.718 1.00 87.06 139 SER A O 1
ATOM 1160 N N . ASP A 1 140 ? -16.683 -10.116 15.665 1.00 85.75 140 ASP A N 1
ATOM 1161 C CA . ASP A 1 140 ? -15.449 -10.915 15.729 1.00 85.75 140 ASP A CA 1
ATOM 1162 C C . ASP A 1 140 ? -14.492 -10.655 14.548 1.00 85.75 140 ASP A C 1
ATOM 1164 O O . ASP A 1 140 ? -13.305 -10.981 14.619 1.00 85.75 140 ASP A O 1
ATOM 1168 N N . LYS A 1 141 ? -15.011 -10.108 13.441 1.00 89.94 141 LYS A N 1
ATOM 1169 C CA . LYS A 1 141 ? -14.306 -9.978 12.158 1.00 89.94 141 LYS A CA 1
ATOM 1170 C C . LYS A 1 141 ? -14.315 -8.568 11.588 1.00 89.94 141 LYS A C 1
ATOM 1172 O O . LYS A 1 141 ? -13.511 -8.294 10.699 1.00 89.94 141 LYS A O 1
ATOM 1177 N N . GLU A 1 142 ? -15.185 -7.698 12.092 1.00 94.25 142 GLU A N 1
ATOM 1178 C CA . GLU A 1 142 ? -15.351 -6.321 11.635 1.00 94.25 142 GLU A CA 1
ATOM 1179 C C . GLU A 1 142 ? -15.088 -5.332 12.760 1.00 94.25 142 GLU A C 1
ATOM 1181 O O . GLU A 1 142 ? -15.601 -5.453 13.877 1.00 94.25 142 GLU A O 1
ATOM 1186 N N . PHE A 1 143 ? -14.287 -4.329 12.434 1.00 95.00 143 PHE A N 1
ATOM 1187 C CA . PHE A 1 143 ? -13.772 -3.363 13.383 1.00 95.00 143 PHE A CA 1
ATOM 1188 C C . PHE A 1 143 ? -13.905 -1.969 12.800 1.00 95.00 143 PHE A C 1
ATOM 1190 O O . PHE A 1 143 ? -13.592 -1.743 11.632 1.00 95.00 143 PHE A O 1
ATOM 1197 N N . GLU A 1 144 ? -14.333 -1.032 13.633 1.00 95.81 144 GLU A N 1
ATOM 1198 C CA . GLU A 1 144 ? -14.270 0.386 13.323 1.00 95.81 144 GLU A CA 1
ATOM 1199 C C . GLU A 1 144 ? -12.972 0.939 13.909 1.00 95.81 144 GLU A C 1
ATOM 1201 O O . GLU A 1 144 ? -12.690 0.818 15.103 1.00 95.81 144 GLU A O 1
ATOM 1206 N N . VAL A 1 145 ? -12.152 1.529 13.052 1.00 95.06 145 VAL A N 1
ATOM 1207 C CA . VAL A 1 145 ? -10.841 2.054 13.403 1.00 95.06 145 VAL A CA 1
ATOM 1208 C C . VAL A 1 145 ? -10.862 3.561 13.236 1.00 95.06 145 VAL A C 1
ATOM 1210 O O . VAL A 1 145 ? -10.981 4.077 12.127 1.00 95.06 145 VAL A O 1
ATOM 1213 N N . LYS A 1 146 ? -10.717 4.278 14.346 1.00 94.81 146 LYS A N 1
ATOM 1214 C CA . LYS A 1 146 ? -10.594 5.731 14.355 1.00 94.81 146 LYS A CA 1
ATOM 1215 C C . LYS A 1 146 ? -9.124 6.124 14.276 1.00 94.81 146 LYS A C 1
ATOM 1217 O O . LYS A 1 146 ? -8.327 5.761 15.138 1.00 94.81 146 LYS A O 1
ATOM 1222 N N . ASP A 1 147 ? -8.791 6.909 13.265 1.00 93.38 147 ASP A N 1
ATOM 1223 C CA . ASP A 1 147 ? -7.455 7.436 12.999 1.00 93.38 147 ASP A CA 1
ATOM 1224 C C . ASP A 1 147 ? -7.590 8.942 12.735 1.00 93.38 147 ASP A C 1
ATOM 1226 O O . ASP A 1 147 ? -8.139 9.382 11.718 1.00 93.38 147 ASP A O 1
ATOM 1230 N N . GLY A 1 148 ? -7.198 9.739 13.732 1.00 90.31 148 GLY A N 1
ATOM 1231 C CA . GLY A 1 148 ? -7.475 11.174 13.775 1.00 90.31 148 GLY A CA 1
ATOM 1232 C C . GLY A 1 148 ? -8.978 11.486 13.818 1.00 90.31 148 GLY A C 1
ATOM 1233 O O . GLY A 1 148 ? -9.685 11.110 14.758 1.00 90.31 148 GLY A O 1
ATOM 1234 N N . VAL A 1 149 ? -9.457 12.210 12.803 1.00 91.06 149 VAL A N 1
ATOM 1235 C CA . VAL A 1 149 ? -10.873 12.597 12.631 1.00 91.06 149 VAL A CA 1
ATOM 1236 C C . VAL A 1 149 ? -11.649 11.652 11.711 1.00 91.06 149 VAL A C 1
ATOM 1238 O O . VAL A 1 149 ? -12.861 11.789 11.575 1.00 91.06 149 VAL A O 1
ATOM 1241 N N . THR A 1 150 ? -10.954 10.708 11.079 1.00 92.38 150 THR A N 1
ATOM 1242 C CA . THR A 1 150 ? -11.526 9.770 10.110 1.00 92.38 150 THR A CA 1
ATOM 1243 C C . THR A 1 150 ? -11.743 8.396 10.731 1.00 92.38 150 THR A C 1
ATOM 1245 O O . THR A 1 150 ? -11.009 7.986 11.634 1.00 92.38 150 THR A O 1
ATOM 1248 N N . PHE A 1 151 ? -12.747 7.689 10.226 1.00 94.69 151 PHE A N 1
ATOM 1249 C CA . PHE A 1 151 ? -13.087 6.330 10.628 1.00 94.69 151 PHE A CA 1
ATOM 1250 C C . PHE A 1 151 ? -12.918 5.401 9.429 1.00 94.69 151 PHE A C 1
ATOM 1252 O O . PHE A 1 151 ? -13.220 5.787 8.301 1.00 94.69 151 PHE A O 1
ATOM 1259 N N . TYR A 1 152 ? -12.429 4.194 9.689 1.00 95.81 152 TYR A N 1
ATOM 1260 C CA . TYR A 1 152 ? -12.199 3.161 8.687 1.00 95.81 152 TYR A CA 1
ATOM 1261 C C . TYR A 1 152 ? -12.775 1.845 9.181 1.00 95.81 152 TYR A C 1
ATOM 1263 O O . TYR A 1 152 ? -12.494 1.424 10.302 1.00 95.81 152 TYR A O 1
ATOM 1271 N N . ILE A 1 153 ? -13.524 1.161 8.332 1.00 96.31 153 ILE A N 1
ATOM 1272 C CA . ILE A 1 153 ? -13.961 -0.204 8.578 1.00 96.31 153 ILE A CA 1
ATOM 1273 C C . ILE A 1 153 ? -12.838 -1.148 8.147 1.00 96.31 153 ILE A C 1
ATOM 1275 O O . ILE A 1 153 ? -12.236 -1.008 7.079 1.00 96.31 153 ILE A O 1
ATOM 1279 N N . VAL A 1 154 ? -12.522 -2.106 9.011 1.00 96.81 154 VAL A N 1
ATOM 1280 C CA . VAL A 1 154 ? -11.558 -3.176 8.757 1.00 96.81 154 VAL A CA 1
ATOM 1281 C C . VAL A 1 154 ? -12.273 -4.509 8.897 1.00 96.81 154 VAL A C 1
ATOM 1283 O O . VAL A 1 154 ? -12.863 -4.788 9.938 1.00 96.81 154 VAL A O 1
ATOM 1286 N N . ASN A 1 155 ? -12.172 -5.349 7.869 1.00 95.62 155 ASN A N 1
ATOM 1287 C CA . ASN A 1 155 ? -12.720 -6.698 7.867 1.00 95.62 155 ASN A CA 1
ATOM 1288 C C . ASN A 1 155 ? -11.581 -7.721 7.720 1.00 95.62 155 ASN A C 1
ATOM 1290 O O . ASN A 1 155 ? -10.881 -7.758 6.704 1.00 95.62 155 ASN A O 1
ATOM 1294 N N . LEU A 1 156 ? -11.388 -8.554 8.746 1.00 93.81 156 LEU A N 1
ATOM 1295 C CA . LEU A 1 156 ? -10.271 -9.500 8.818 1.00 93.81 156 LEU A CA 1
ATOM 1296 C C . LEU A 1 156 ? -10.438 -10.720 7.904 1.00 93.81 156 LEU A C 1
ATOM 1298 O O . LEU A 1 156 ? -9.437 -11.234 7.405 1.00 93.81 156 LEU A O 1
ATOM 1302 N N . ASP A 1 157 ? -11.669 -11.179 7.666 1.00 93.06 157 ASP A N 1
ATOM 1303 C CA . ASP A 1 157 ? -11.919 -12.365 6.835 1.00 93.06 157 ASP A CA 1
ATOM 1304 C C . ASP A 1 157 ? -11.661 -12.070 5.359 1.00 93.06 157 ASP A C 1
ATOM 1306 O O . ASP A 1 157 ? -10.976 -12.823 4.666 1.00 93.06 157 ASP A O 1
ATOM 1310 N N . SER A 1 158 ? -12.153 -10.925 4.891 1.00 93.19 158 SER A N 1
ATOM 1311 C CA . SER A 1 158 ? -11.922 -10.460 3.524 1.00 93.19 158 SER A CA 1
ATOM 1312 C C . SER A 1 158 ? -10.569 -9.763 3.340 1.00 93.19 158 SER A C 1
ATOM 1314 O O . SER A 1 158 ? -10.182 -9.502 2.202 1.00 93.19 158 SER A O 1
ATOM 1316 N N . LYS A 1 159 ? -9.832 -9.495 4.433 1.00 93.88 159 LYS A N 1
ATOM 1317 C CA . LYS A 1 159 ? -8.571 -8.727 4.450 1.00 93.88 159 LYS A CA 1
ATOM 1318 C C . LYS A 1 159 ? -8.733 -7.354 3.791 1.00 93.88 159 LYS A C 1
ATOM 1320 O O . LYS A 1 159 ? -7.891 -6.919 3.004 1.00 93.88 159 LYS A O 1
ATOM 1325 N N . ARG A 1 160 ? -9.845 -6.692 4.106 1.00 94.88 160 ARG A N 1
ATOM 1326 C CA . ARG A 1 160 ? -10.225 -5.391 3.554 1.00 94.88 160 ARG A CA 1
ATOM 1327 C C . ARG A 1 160 ? -10.109 -4.302 4.602 1.00 94.88 160 ARG A C 1
ATOM 1329 O O . ARG A 1 160 ? -10.273 -4.534 5.800 1.00 94.88 160 ARG A O 1
ATOM 1336 N N . CYS A 1 161 ? -9.820 -3.101 4.132 1.00 95.56 161 CYS A N 1
ATOM 1337 C CA . CYS A 1 161 ? -9.863 -1.893 4.933 1.00 95.56 161 CYS A CA 1
ATOM 1338 C C . CYS A 1 161 ? -10.335 -0.755 4.041 1.00 95.56 161 CYS A C 1
ATOM 1340 O O . CYS A 1 161 ? -9.846 -0.643 2.919 1.00 95.56 161 CYS A O 1
ATOM 1342 N N . ASP A 1 162 ? -11.189 0.121 4.560 1.00 95.44 162 ASP A N 1
ATOM 1343 C CA . ASP A 1 162 ? -11.692 1.283 3.823 1.00 95.44 162 ASP A CA 1
ATOM 1344 C C . ASP A 1 162 ? -10.584 2.197 3.295 1.00 95.44 162 ASP A C 1
ATOM 1346 O O . ASP A 1 162 ? -10.801 2.924 2.335 1.00 95.44 162 ASP A O 1
ATOM 1350 N N . CYS A 1 163 ? -9.369 2.147 3.860 1.00 93.00 163 CYS A N 1
ATOM 1351 C CA . CYS A 1 163 ? -8.234 2.884 3.309 1.00 93.00 163 CYS A CA 1
ATOM 1352 C C . CYS A 1 163 ? -7.724 2.324 1.959 1.00 93.00 163 CYS A C 1
ATOM 1354 O O . CYS A 1 163 ? -6.830 2.916 1.354 1.00 93.00 163 CYS A O 1
ATOM 1356 N N . GLY A 1 164 ? -8.224 1.170 1.500 1.00 92.06 164 GLY A N 1
ATOM 1357 C CA . GLY A 1 164 ? -7.894 0.486 0.238 1.00 92.06 164 GLY A CA 1
ATOM 1358 C C . GLY A 1 164 ? -6.508 -0.174 0.187 1.00 92.06 164 GLY A C 1
ATOM 1359 O O . GLY A 1 164 ? -6.240 -1.045 -0.638 1.00 92.06 164 GLY A O 1
ATOM 1360 N N . LEU A 1 165 ? -5.593 0.196 1.088 1.00 91.69 165 LEU A N 1
ATOM 1361 C CA . LEU A 1 165 ? -4.195 -0.248 1.024 1.00 91.69 165 LEU A CA 1
ATOM 1362 C C . LEU A 1 165 ? -4.004 -1.742 1.304 1.00 91.69 165 LEU A C 1
ATOM 1364 O O . LEU A 1 165 ? -3.054 -2.337 0.790 1.00 91.69 165 LEU A O 1
ATOM 1368 N N . TRP A 1 166 ? -4.859 -2.358 2.125 1.00 93.50 166 TRP A N 1
ATOM 1369 C CA . TRP A 1 166 ? -4.730 -3.790 2.416 1.00 93.50 166 TRP A CA 1
ATOM 1370 C C . TRP A 1 166 ? -5.085 -4.633 1.187 1.00 93.50 166 TRP A C 1
ATOM 1372 O O . TRP A 1 166 ? -4.353 -5.555 0.835 1.00 93.50 166 TRP A O 1
ATOM 1382 N N . GLU A 1 167 ? -6.146 -4.252 0.482 1.00 92.12 167 GLU A N 1
ATOM 1383 C CA . GLU A 1 167 ? -6.607 -4.921 -0.734 1.00 92.12 167 GLU A CA 1
ATOM 1384 C C . GLU A 1 167 ? -5.544 -4.832 -1.831 1.00 92.12 167 GLU A C 1
ATOM 1386 O O . GLU A 1 167 ? -5.130 -5.860 -2.370 1.00 92.12 167 GLU A O 1
ATOM 1391 N N . LEU A 1 168 ? -5.022 -3.621 -2.056 1.00 90.88 168 LEU A N 1
ATOM 1392 C CA . LEU A 1 168 ? -4.010 -3.327 -3.069 1.00 90.88 168 LEU A CA 1
ATOM 1393 C C . LEU A 1 168 ? -2.655 -3.968 -2.782 1.00 90.88 168 LEU A C 1
ATOM 1395 O O . LEU A 1 168 ? -2.021 -4.478 -3.690 1.00 90.88 168 LEU A O 1
ATOM 1399 N N . SER A 1 169 ? -2.168 -3.934 -1.541 1.00 90.94 169 SER A N 1
ATOM 1400 C CA . SER A 1 169 ? -0.808 -4.405 -1.235 1.00 90.94 169 SER A CA 1
ATOM 1401 C C . SER A 1 169 ? -0.750 -5.859 -0.779 1.00 90.94 169 SER A C 1
ATOM 1403 O O . SER A 1 169 ? 0.333 -6.436 -0.735 1.00 90.94 169 SER A O 1
ATOM 1405 N N . SER A 1 170 ? -1.883 -6.443 -0.372 1.00 91.62 170 SER A N 1
ATOM 1406 C CA . SER A 1 170 ? -1.983 -7.682 0.422 1.00 91.62 170 SER A CA 1
ATOM 1407 C C . SER A 1 170 ? -1.229 -7.670 1.767 1.00 91.62 170 SER A C 1
ATOM 1409 O O . SER A 1 170 ? -1.265 -8.651 2.510 1.00 91.62 170 SER A O 1
ATOM 1411 N N . ILE A 1 171 ? -0.597 -6.548 2.126 1.00 92.50 171 ILE A N 1
ATOM 1412 C CA . ILE A 1 171 ? 0.120 -6.329 3.382 1.00 92.50 171 ILE A CA 1
ATOM 1413 C C . ILE A 1 171 ? -0.779 -5.474 4.287 1.00 92.50 171 ILE A C 1
ATOM 1415 O O . ILE A 1 171 ? -1.237 -4.418 3.842 1.00 92.50 171 ILE A O 1
ATOM 1419 N N . PRO A 1 172 ? -1.007 -5.858 5.557 1.00 94.25 172 PRO A N 1
ATOM 1420 C CA . PRO A 1 172 ? -1.827 -5.077 6.481 1.00 94.25 172 PRO A CA 1
ATOM 1421 C C . PRO A 1 172 ? -1.427 -3.596 6.508 1.00 94.25 172 PRO A C 1
ATOM 1423 O O . PRO A 1 172 ? -0.269 -3.255 6.769 1.00 94.25 172 PRO A O 1
ATOM 1426 N N . CYS A 1 173 ? -2.373 -2.704 6.206 1.00 94.25 173 CYS A N 1
ATOM 1427 C CA . CYS A 1 173 ? -2.213 -1.261 6.396 1.00 94.25 173 CYS A CA 1
ATOM 1428 C C . CYS A 1 173 ? -2.123 -0.916 7.894 1.00 94.25 173 CYS A C 1
ATOM 1430 O O . CYS A 1 173 ? -2.319 -1.783 8.742 1.00 94.25 173 CYS A O 1
ATOM 1432 N N . LYS A 1 174 ? -1.867 0.349 8.249 1.00 93.88 174 LYS A N 1
ATOM 1433 C CA . LYS A 1 174 ? -1.816 0.749 9.667 1.00 93.88 174 LYS A CA 1
ATOM 1434 C C . LYS A 1 174 ? -3.120 0.441 10.424 1.00 93.88 174 LYS A C 1
ATOM 1436 O O . LYS A 1 174 ? -3.067 -0.040 11.545 1.00 93.88 174 LYS A O 1
ATOM 1441 N N . HIS A 1 175 ? -4.289 0.610 9.799 1.00 95.12 175 HIS A N 1
ATOM 1442 C CA . HIS A 1 175 ? -5.583 0.307 10.432 1.00 95.12 175 HIS A CA 1
ATOM 1443 C C . HIS A 1 175 ? -5.770 -1.194 10.661 1.00 95.12 175 HIS A C 1
ATOM 1445 O O . HIS A 1 175 ? -6.141 -1.625 11.746 1.00 95.12 175 HIS A O 1
ATOM 1451 N N . ALA A 1 176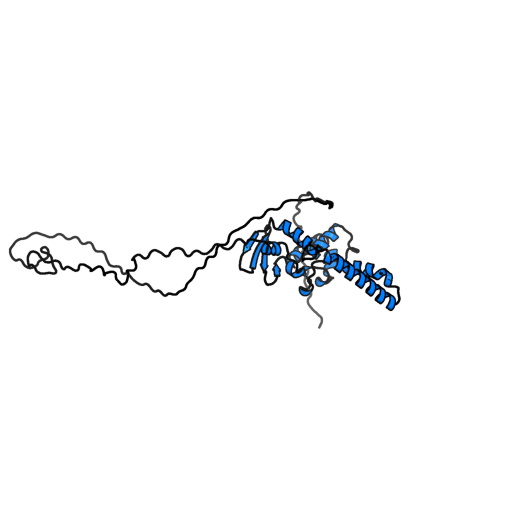 ? -5.443 -1.995 9.650 1.00 95.38 176 ALA A N 1
ATOM 1452 C CA . ALA A 1 176 ? -5.434 -3.449 9.725 1.00 95.38 176 ALA A CA 1
ATOM 1453 C C . ALA A 1 176 ? -4.486 -3.969 10.806 1.00 95.38 176 ALA A C 1
ATOM 1455 O O . ALA A 1 176 ? -4.843 -4.838 11.596 1.00 95.38 176 ALA A O 1
ATOM 1456 N N . LEU A 1 177 ? -3.274 -3.416 10.847 1.00 94.81 177 LEU A N 1
ATOM 1457 C CA . LEU A 1 177 ? -2.256 -3.772 11.820 1.00 94.81 177 LEU A CA 1
ATOM 1458 C C . LEU A 1 177 ? -2.684 -3.386 13.239 1.00 94.81 177 LEU A C 1
ATOM 1460 O O . LEU A 1 177 ? -2.471 -4.178 14.154 1.00 94.81 177 LEU A O 1
ATOM 1464 N N . ALA A 1 178 ? -3.347 -2.236 13.413 1.00 94.00 178 ALA A N 1
ATOM 1465 C CA . ALA A 1 178 ? -3.968 -1.855 14.679 1.00 94.00 178 ALA A CA 1
ATOM 1466 C C . ALA A 1 178 ? -4.942 -2.937 15.149 1.00 94.00 178 ALA A C 1
ATOM 1468 O O . ALA A 1 178 ? -4.831 -3.392 16.275 1.00 94.00 178 ALA A O 1
ATOM 1469 N N . VAL A 1 179 ? -5.841 -3.411 14.285 1.00 93.62 179 VAL A N 1
ATOM 1470 C CA . VAL A 1 179 ? -6.794 -4.477 14.639 1.00 93.62 179 VAL A CA 1
ATOM 1471 C C . VAL A 1 179 ? -6.082 -5.786 14.986 1.00 93.62 179 VAL A C 1
ATOM 1473 O O . VAL A 1 179 ? -6.408 -6.405 15.993 1.00 93.62 179 VAL A O 1
ATOM 1476 N N . LEU A 1 180 ? -5.091 -6.196 14.188 1.00 91.88 180 LEU A N 1
ATOM 1477 C CA . LEU A 1 180 ? -4.348 -7.447 14.393 1.00 91.88 180 LEU A CA 1
ATOM 1478 C C . LEU A 1 180 ? -3.517 -7.464 15.686 1.00 91.88 180 LEU A C 1
ATOM 1480 O O . LEU A 1 180 ? -3.212 -8.538 16.197 1.00 91.88 180 LEU A O 1
ATOM 1484 N N . THR A 1 181 ? -3.125 -6.291 16.187 1.00 89.31 181 THR A N 1
ATOM 1485 C CA . THR A 1 181 ? -2.295 -6.135 17.394 1.00 89.31 181 THR A CA 1
ATOM 1486 C C . THR A 1 181 ? -3.067 -5.590 18.595 1.00 89.31 181 THR A C 1
ATOM 1488 O O . THR A 1 181 ? -2.537 -5.572 19.706 1.00 89.31 181 THR A O 1
ATOM 1491 N N . ALA A 1 182 ? -4.311 -5.148 18.398 1.00 77.81 182 ALA A N 1
ATOM 1492 C CA . ALA A 1 182 ? -5.123 -4.559 19.448 1.00 77.81 182 ALA A CA 1
ATOM 1493 C C . ALA A 1 182 ? -5.592 -5.605 20.461 1.00 77.81 182 ALA A C 1
ATOM 1495 O O . ALA A 1 182 ? -5.972 -6.722 20.118 1.00 77.81 182 ALA A O 1
ATOM 1496 N N . ASN A 1 183 ? -5.683 -5.161 21.716 1.00 64.56 183 ASN A N 1
ATOM 1497 C CA . ASN A 1 183 ? -6.657 -5.674 22.672 1.00 64.56 183 ASN A CA 1
ATOM 1498 C C . ASN A 1 183 ? -7.924 -4.818 22.499 1.00 64.56 183 ASN A C 1
ATOM 1500 O O . ASN A 1 183 ? -7.985 -3.730 23.078 1.00 64.56 183 ASN A O 1
ATOM 1504 N N . PRO A 1 184 ? -8.882 -5.210 21.637 1.00 62.25 184 PRO A N 1
ATOM 1505 C CA . PRO A 1 184 ? -9.981 -4.334 21.256 1.00 62.25 184 PRO A CA 1
ATOM 1506 C C . PRO A 1 184 ? -10.833 -3.968 22.471 1.00 62.25 184 PRO A C 1
ATOM 1508 O O . PRO A 1 184 ? -11.115 -4.812 23.325 1.00 62.25 184 PRO A O 1
ATOM 1511 N N . ILE A 1 185 ? -11.293 -2.715 22.527 1.00 60.81 185 ILE A N 1
ATOM 1512 C CA . ILE A 1 185 ? -12.324 -2.332 23.492 1.00 60.81 185 ILE A CA 1
ATOM 1513 C C . ILE A 1 185 ? -13.589 -3.086 23.091 1.00 60.81 185 ILE A C 1
ATOM 1515 O O . ILE A 1 185 ? -14.190 -2.819 22.047 1.00 60.81 185 ILE A O 1
ATOM 1519 N N . LEU A 1 186 ? -13.955 -4.072 23.906 1.00 61.84 186 LEU A N 1
ATOM 1520 C CA . LEU A 1 186 ? -15.153 -4.863 23.683 1.00 61.84 186 LEU A CA 1
ATOM 1521 C C . LEU A 1 186 ? -16.392 -4.015 23.995 1.00 61.84 186 LEU A C 1
ATOM 1523 O O . LEU A 1 186 ? -16.374 -3.231 24.954 1.00 61.84 186 LEU A O 1
ATOM 1527 N N . PRO A 1 187 ? -17.487 -4.182 23.233 1.00 67.81 187 PRO A N 1
ATOM 1528 C CA . PRO A 1 187 ? -18.768 -3.603 23.596 1.00 67.81 187 PRO A CA 1
ATOM 1529 C C . PRO A 1 187 ? -19.122 -3.965 25.045 1.00 67.81 187 PRO A C 1
ATOM 1531 O O . PRO A 1 187 ? -18.907 -5.108 25.462 1.00 67.81 187 PRO A O 1
ATOM 1534 N N . PRO A 1 188 ? -19.680 -3.031 25.833 1.00 68.56 188 PRO A N 1
ATOM 1535 C CA . PRO A 1 188 ? -20.040 -3.316 27.213 1.00 68.56 188 PRO A CA 1
ATOM 1536 C C . PRO A 1 188 ? -21.028 -4.485 27.276 1.00 68.56 188 PRO A C 1
ATOM 1538 O O . PRO A 1 188 ? -22.068 -4.480 26.608 1.00 68.56 188 PRO A O 1
ATOM 1541 N N . GLU A 1 189 ? -20.721 -5.483 28.108 1.00 69.94 189 GLU A N 1
ATOM 1542 C CA . GLU A 1 189 ? -21.594 -6.638 28.308 1.00 69.94 189 GLU A CA 1
ATOM 1543 C C . GLU A 1 189 ? -22.997 -6.185 28.741 1.00 69.94 189 GLU A C 1
ATOM 1545 O O . GLU A 1 189 ? -23.183 -5.529 29.774 1.00 69.94 189 GLU A O 1
ATOM 1550 N N . LYS A 1 190 ? -24.026 -6.570 27.974 1.00 71.44 190 LYS A N 1
ATOM 1551 C CA . LYS A 1 190 ? -25.427 -6.307 28.330 1.00 71.44 190 LYS A CA 1
ATOM 1552 C C . LYS A 1 190 ? -25.831 -7.153 29.543 1.00 71.44 190 LYS A C 1
ATOM 1554 O O . LYS A 1 190 ? -26.392 -8.239 29.401 1.00 71.44 190 LYS A O 1
ATOM 1559 N N . LYS A 1 191 ? -25.614 -6.647 30.760 1.00 75.44 191 LYS A N 1
ATOM 1560 C CA . LYS A 1 191 ? -26.139 -7.272 31.985 1.00 75.44 191 LYS A CA 1
ATOM 1561 C C . LYS A 1 191 ? -27.656 -7.083 32.051 1.00 75.44 191 LYS A C 1
ATOM 1563 O O . LYS A 1 191 ? -28.152 -5.959 32.150 1.00 75.44 191 LYS A O 1
ATOM 1568 N N . ARG A 1 192 ? -28.421 -8.183 32.032 1.00 74.50 192 ARG A N 1
ATOM 1569 C CA . ARG A 1 192 ? -29.857 -8.133 32.356 1.00 74.50 192 ARG A CA 1
ATOM 1570 C C . ARG A 1 192 ? -29.990 -7.679 33.812 1.00 74.50 192 ARG A C 1
ATOM 1572 O O . ARG A 1 192 ? -29.490 -8.356 34.707 1.00 74.50 192 ARG A O 1
ATOM 1579 N N . LYS A 1 193 ? -30.644 -6.536 34.058 1.00 77.62 193 LYS A N 1
ATOM 1580 C CA . LYS A 1 193 ? -30.933 -6.080 35.429 1.00 77.62 193 LYS A CA 1
ATOM 1581 C C . LYS A 1 193 ? -31.676 -7.197 36.180 1.00 77.62 193 LYS A C 1
ATOM 1583 O O . LYS A 1 193 ? -32.525 -7.848 35.561 1.00 77.62 193 LYS A O 1
ATOM 1588 N N . PRO A 1 194 ? -31.402 -7.416 37.482 1.00 77.69 194 PRO A N 1
ATOM 1589 C CA . PRO A 1 194 ? -32.209 -8.317 38.293 1.00 77.69 194 PRO A CA 1
ATOM 1590 C C . PRO A 1 194 ? -33.687 -7.989 38.080 1.00 77.69 194 PRO A C 1
ATOM 1592 O O . PRO A 1 194 ? -34.091 -6.829 38.192 1.00 77.69 194 PRO A O 1
ATOM 1595 N N . SER A 1 195 ? -34.483 -8.994 37.703 1.00 73.94 195 SER A N 1
ATOM 1596 C CA . SER A 1 195 ? -35.925 -8.808 37.527 1.00 73.94 195 SER A CA 1
ATOM 1597 C C . SER A 1 195 ? -36.511 -8.187 38.793 1.00 73.94 195 SER A C 1
ATOM 1599 O O . SER A 1 195 ? -36.064 -8.501 39.898 1.00 73.94 195 SER A O 1
ATOM 1601 N N . ARG A 1 196 ? -37.562 -7.366 38.643 1.00 82.19 196 ARG A N 1
ATOM 1602 C CA . ARG A 1 196 ? -38.327 -6.837 39.778 1.00 82.19 196 ARG A CA 1
ATOM 1603 C C . ARG A 1 196 ? -38.606 -7.978 40.770 1.00 82.19 196 ARG A C 1
ATOM 1605 O O . ARG A 1 196 ? -39.168 -8.994 40.336 1.00 82.19 196 ARG A O 1
ATOM 1612 N N . PRO A 1 197 ? -38.236 -7.838 42.058 1.00 80.38 197 PRO A N 1
ATOM 1613 C CA . PRO A 1 197 ? -38.525 -8.852 43.061 1.00 80.38 197 PRO A CA 1
ATOM 1614 C C . PRO A 1 197 ? -40.010 -9.209 43.016 1.00 80.38 197 PRO A C 1
ATOM 1616 O O . PRO A 1 197 ? -40.874 -8.326 42.971 1.00 80.38 197 PRO A O 1
ATOM 1619 N N . LYS A 1 198 ? -40.327 -10.507 42.970 1.00 71.31 198 LYS A N 1
ATOM 1620 C CA . LYS A 1 198 ? -41.725 -10.945 42.966 1.00 71.31 198 LYS A CA 1
ATOM 1621 C C . LYS A 1 198 ? -42.375 -10.484 44.267 1.00 71.31 198 LYS A C 1
ATOM 1623 O O . LYS A 1 198 ? -41.874 -10.795 45.340 1.00 71.31 198 LYS A O 1
ATOM 1628 N N . LYS A 1 199 ? -43.514 -9.784 44.165 1.00 77.69 199 LYS A N 1
ATOM 1629 C CA . LYS A 1 199 ? -44.276 -9.280 45.326 1.00 77.69 199 LYS A CA 1
ATOM 1630 C C . LYS A 1 199 ? -44.624 -10.392 46.322 1.00 77.69 199 LYS A C 1
ATOM 1632 O O . LYS A 1 199 ? -44.669 -10.146 47.519 1.00 77.69 199 LYS A O 1
ATOM 1637 N N . ASN A 1 200 ? -44.830 -11.610 45.821 1.00 75.88 200 ASN A N 1
ATOM 1638 C CA . ASN A 1 200 ? -45.037 -12.798 46.637 1.00 75.88 200 ASN A CA 1
ATOM 1639 C C . ASN A 1 200 ? -43.910 -13.804 46.385 1.00 75.88 200 ASN A C 1
ATOM 1641 O O . ASN A 1 200 ? -43.633 -14.159 45.234 1.00 75.88 200 ASN A O 1
ATOM 1645 N N . ARG A 1 201 ? -43.305 -14.296 47.471 1.00 85.75 201 ARG A N 1
ATOM 1646 C CA . ARG A 1 201 ? -42.380 -15.434 47.447 1.00 85.75 201 ARG A CA 1
ATOM 1647 C C . ARG A 1 201 ? -43.099 -16.665 46.879 1.00 85.75 201 ARG A C 1
ATOM 1649 O O . ARG A 1 201 ? -44.251 -16.925 47.235 1.00 85.75 201 ARG A O 1
ATOM 1656 N N . LYS A 1 202 ? -42.430 -17.428 46.007 1.00 77.00 202 LYS A N 1
ATOM 1657 C CA . LYS A 1 202 ? -42.903 -18.766 45.619 1.00 77.00 202 LYS A CA 1
ATOM 1658 C C . LYS A 1 202 ? -42.792 -19.684 46.840 1.00 77.00 202 LYS A C 1
ATOM 1660 O O . LYS A 1 202 ? -41.705 -19.797 47.397 1.00 77.00 202 LYS A O 1
ATOM 1665 N N . ARG A 1 203 ? -43.904 -20.286 47.260 1.00 77.19 203 ARG A N 1
ATOM 1666 C CA . ARG A 1 203 ? -43.906 -21.287 48.336 1.00 77.19 203 ARG A CA 1
ATOM 1667 C C . ARG A 1 203 ? -43.340 -22.603 47.819 1.00 77.19 203 ARG A C 1
ATOM 1669 O O . ARG A 1 203 ? -43.507 -22.903 46.635 1.00 77.19 203 ARG A O 1
ATOM 1676 N N . ALA A 1 204 ? -42.667 -23.335 48.694 1.00 79.88 204 ALA A N 1
ATOM 1677 C CA . ALA A 1 204 ? -42.223 -24.689 48.398 1.00 79.88 204 ALA A CA 1
ATOM 1678 C C . ALA A 1 204 ? -43.427 -25.661 48.461 1.00 79.88 204 ALA A C 1
ATOM 1680 O O . ALA A 1 204 ? -44.440 -25.313 49.078 1.00 79.88 204 ALA A O 1
ATOM 1681 N N . PRO A 1 205 ? -43.384 -26.820 47.776 1.00 77.69 205 PRO A N 1
ATOM 1682 C CA . PRO A 1 205 ? -44.522 -27.746 47.692 1.00 77.69 205 PRO A CA 1
ATOM 1683 C C . PRO A 1 205 ? -45.006 -28.273 49.051 1.00 77.69 205 PRO A C 1
ATOM 1685 O O . PRO A 1 205 ? -46.180 -28.588 49.211 1.00 77.69 205 PRO A O 1
ATOM 1688 N N . ASP A 1 206 ? -44.098 -28.340 50.015 1.00 83.31 206 ASP A N 1
ATOM 1689 C CA . ASP A 1 206 ? -44.268 -28.803 51.392 1.00 83.31 206 ASP A CA 1
ATOM 1690 C C . ASP A 1 206 ? -44.772 -27.711 52.350 1.00 83.31 206 ASP A C 1
ATOM 1692 O O . ASP A 1 206 ? -45.077 -27.978 53.512 1.00 83.31 206 ASP A O 1
ATOM 1696 N N . GLU A 1 207 ? -44.882 -26.465 51.888 1.00 82.31 207 GLU A N 1
ATOM 1697 C CA . GLU A 1 207 ? -45.171 -25.343 52.766 1.00 82.31 207 GLU A CA 1
ATOM 1698 C C . GLU A 1 207 ? -46.690 -25.155 52.977 1.00 82.31 207 GLU A C 1
ATOM 1700 O O . GLU A 1 207 ? -47.427 -24.890 52.016 1.00 82.31 207 GLU A O 1
ATOM 1705 N N . PRO A 1 208 ? -47.199 -25.230 54.224 1.00 76.94 208 PRO A N 1
ATOM 1706 C CA . PRO A 1 208 ? -48.633 -25.219 54.491 1.00 76.94 208 PRO A CA 1
ATOM 1707 C C . PRO A 1 208 ? -49.295 -23.902 54.060 1.00 76.94 208 PRO A C 1
ATOM 1709 O O . PRO A 1 208 ? -48.797 -22.794 54.297 1.00 76.94 208 PRO A O 1
ATOM 1712 N N . TYR A 1 209 ? -50.465 -23.997 53.422 1.00 75.75 209 TYR A N 1
ATOM 1713 C CA . TYR A 1 209 ? -51.213 -22.819 52.990 1.00 75.75 209 TYR A CA 1
ATOM 1714 C C . TYR A 1 209 ? -51.738 -22.043 54.206 1.00 75.75 209 TYR A C 1
ATOM 1716 O O . TYR A 1 209 ? -52.402 -22.598 55.078 1.00 75.75 209 TYR A O 1
ATOM 1724 N N . LYS A 1 210 ? -51.490 -20.726 54.254 1.00 68.69 210 LYS A N 1
ATOM 1725 C CA . LYS A 1 210 ? -52.014 -19.854 55.315 1.00 68.69 210 LYS A CA 1
ATOM 1726 C C . LYS A 1 210 ? -53.549 -19.855 55.264 1.00 68.69 210 LYS A C 1
ATOM 1728 O O . LYS A 1 210 ? -54.140 -19.218 54.391 1.00 68.69 210 LYS A O 1
ATOM 1733 N N . ILE A 1 211 ? -54.183 -20.581 56.183 1.00 65.12 211 ILE A N 1
ATOM 1734 C CA . ILE A 1 211 ? -55.641 -20.663 56.312 1.00 65.12 211 ILE A CA 1
ATOM 1735 C C . ILE A 1 211 ? -56.172 -19.245 56.555 1.00 65.12 211 ILE A C 1
ATOM 1737 O O . ILE A 1 211 ? -55.780 -18.571 57.513 1.00 65.12 211 ILE A O 1
ATOM 1741 N N . LYS A 1 212 ? -57.054 -18.759 55.675 1.00 61.59 212 LYS A N 1
ATOM 1742 C CA . LYS A 1 212 ? -57.815 -17.537 55.952 1.00 61.59 212 LYS A CA 1
ATOM 1743 C C . LYS A 1 212 ? -58.728 -17.856 57.133 1.00 61.59 212 LYS A C 1
ATOM 1745 O O . LYS A 1 212 ? -59.559 -18.748 57.022 1.00 61.59 212 LYS A O 1
ATOM 1750 N N . ARG A 1 213 ? -58.580 -17.151 58.259 1.00 59.75 213 ARG A N 1
ATOM 1751 C CA . ARG A 1 213 ? -59.520 -17.253 59.387 1.00 59.75 213 ARG A CA 1
ATOM 1752 C C . ARG A 1 213 ? -60.879 -16.701 58.949 1.00 59.75 213 ARG A C 1
ATOM 1754 O O . ARG A 1 213 ? -61.162 -15.528 59.151 1.00 59.75 213 ARG A O 1
ATOM 1761 N N . SER A 1 214 ? -61.714 -17.525 58.330 1.00 57.22 214 SER A 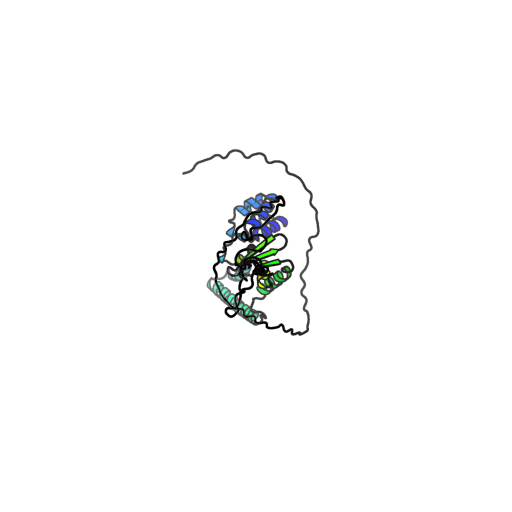N 1
ATOM 1762 C CA . SER A 1 214 ? -63.141 -17.255 58.159 1.00 57.22 214 SER A CA 1
ATOM 1763 C C . SER A 1 214 ? -63.890 -17.789 59.379 1.00 57.22 214 SER A C 1
ATOM 1765 O O . SER A 1 214 ? -64.663 -18.735 59.284 1.00 57.22 214 SER A O 1
ATOM 1767 N N . GLY A 1 215 ? -63.613 -17.217 60.551 1.00 60.09 215 GLY A N 1
ATOM 1768 C CA . G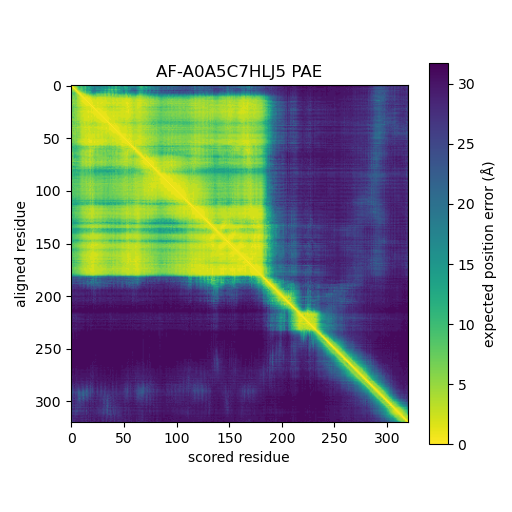LY A 1 215 ? -64.484 -17.394 61.706 1.00 60.09 215 GLY A CA 1
ATOM 1769 C C . GLY A 1 215 ? -65.616 -16.388 61.579 1.00 60.09 215 GLY A C 1
ATOM 1770 O O . GLY A 1 215 ? -65.375 -15.190 61.723 1.00 60.09 215 GLY A O 1
ATOM 1771 N N . GLY A 1 216 ? -66.828 -16.847 61.262 1.00 67.69 216 GLY A N 1
ATOM 1772 C CA . GLY A 1 216 ? -68.014 -16.003 61.387 1.00 67.69 216 GLY A CA 1
ATOM 1773 C C . GLY A 1 216 ? -68.086 -15.450 62.809 1.00 67.69 216 GLY A C 1
ATOM 1774 O O . GLY A 1 216 ? -67.680 -16.110 63.761 1.00 67.69 216 GLY A O 1
ATOM 1775 N N . VAL A 1 217 ? -68.548 -14.220 62.981 1.00 75.38 217 VAL A N 1
ATOM 1776 C CA . VAL A 1 217 ? -68.679 -13.660 64.327 1.00 75.38 217 VAL A CA 1
ATOM 1777 C C . VAL A 1 217 ? -69.933 -14.253 64.988 1.00 75.38 217 VAL A C 1
ATOM 1779 O O . VAL A 1 217 ? -70.963 -14.406 64.324 1.00 75.38 217 VAL A O 1
ATOM 1782 N N . LYS A 1 218 ? -69.845 -14.644 66.263 1.00 80.81 218 LYS A N 1
ATOM 1783 C CA . LYS A 1 218 ? -70.967 -15.207 67.030 1.00 80.81 218 LYS A CA 1
ATOM 1784 C C . LYS A 1 218 ? -71.577 -14.113 67.898 1.00 80.81 218 LYS A C 1
ATOM 1786 O O . LYS A 1 218 ? -70.878 -13.497 68.701 1.00 80.81 218 LYS A O 1
ATOM 1791 N N . CYS A 1 219 ? -72.870 -13.861 67.740 1.00 81.06 219 CYS A N 1
ATOM 1792 C CA . CYS A 1 219 ? -73.569 -12.834 68.497 1.00 81.06 219 CYS A CA 1
ATOM 1793 C C . CYS A 1 219 ? -73.585 -13.191 69.990 1.00 81.06 219 CYS A C 1
ATOM 1795 O O . CYS A 1 219 ? -74.058 -14.256 70.365 1.00 81.06 219 CYS A O 1
ATOM 1797 N N . SER A 1 220 ? -73.123 -12.307 70.874 1.00 80.75 220 SER A N 1
ATOM 1798 C CA . SER A 1 220 ? -73.139 -12.578 72.320 1.00 80.75 220 SER A CA 1
ATOM 1799 C C . SER A 1 220 ? -74.536 -12.526 72.953 1.00 80.75 220 SER A C 1
ATOM 1801 O O . SER A 1 220 ? -74.696 -12.994 74.074 1.00 80.75 220 SER A O 1
ATOM 1803 N N . SER A 1 221 ? -75.539 -11.981 72.253 1.00 76.44 221 SER A N 1
ATOM 1804 C CA . SER A 1 221 ? -76.921 -11.877 72.744 1.00 76.44 221 SER A CA 1
ATOM 1805 C C . SER A 1 221 ? -77.778 -13.085 72.353 1.00 76.44 221 SER A C 1
ATOM 1807 O O . SER A 1 221 ? -78.348 -13.712 73.235 1.00 76.44 221 SER A O 1
ATOM 1809 N N . CYS A 1 222 ? -77.815 -13.473 71.075 1.00 82.38 222 CYS A N 1
ATOM 1810 C CA . CYS A 1 222 ? -78.612 -14.621 70.614 1.00 82.38 222 CYS A CA 1
ATOM 1811 C C . CYS A 1 222 ? -77.781 -15.883 70.325 1.00 82.38 222 CYS A C 1
ATOM 1813 O O . CYS A 1 222 ? -78.327 -16.909 69.937 1.00 82.38 222 CYS A O 1
ATOM 1815 N N . ARG A 1 223 ? -76.449 -15.817 70.474 1.00 78.62 223 ARG A N 1
ATOM 1816 C CA . ARG A 1 223 ? -75.490 -16.916 70.229 1.00 78.62 223 ARG A CA 1
ATOM 1817 C C . ARG A 1 223 ? -75.489 -17.484 68.803 1.00 78.62 223 ARG A C 1
ATOM 1819 O O . ARG A 1 223 ? -74.726 -18.412 68.538 1.00 78.62 223 ARG A O 1
ATOM 1826 N N . ALA A 1 224 ? -76.246 -16.903 67.875 1.00 76.88 224 ALA A N 1
ATOM 1827 C CA . ALA A 1 224 ? -76.211 -17.260 66.464 1.00 76.88 224 ALA A CA 1
ATOM 1828 C C . ALA A 1 224 ? -74.963 -16.693 65.767 1.00 76.88 224 ALA A C 1
ATOM 1830 O O . ALA A 1 224 ? -74.434 -15.639 66.134 1.00 76.88 224 ALA A O 1
ATOM 1831 N N . TRP A 1 225 ? -74.483 -17.411 64.756 1.00 81.25 225 TRP A N 1
ATOM 1832 C CA . TRP A 1 225 ? -73.337 -17.015 63.941 1.00 81.25 225 TRP A CA 1
ATOM 1833 C C . TRP A 1 225 ? -73.777 -16.102 62.789 1.00 81.25 225 TRP A C 1
ATOM 1835 O O . TRP A 1 225 ? -74.894 -16.212 62.295 1.00 81.25 225 TRP A O 1
ATOM 1845 N N . GLY A 1 226 ? -72.893 -15.206 62.345 1.00 82.62 226 GLY A N 1
ATOM 1846 C CA . GLY A 1 226 ? -73.102 -14.380 61.146 1.00 82.62 226 GLY A CA 1
ATOM 1847 C C . GLY A 1 226 ? -73.497 -12.924 61.405 1.00 82.62 226 GLY A C 1
ATOM 1848 O O . GLY A 1 226 ? -73.588 -12.150 60.457 1.00 82.62 226 GLY A O 1
ATOM 1849 N N . HIS A 1 227 ? -73.672 -12.513 62.664 1.00 83.25 227 HIS A N 1
ATOM 1850 C CA . HIS A 1 227 ? -73.903 -11.116 63.046 1.00 83.25 227 HIS A CA 1
ATOM 1851 C C . HIS A 1 227 ? -73.391 -10.834 64.469 1.00 83.25 227 HIS A C 1
ATOM 1853 O O . HIS A 1 227 ? -73.142 -11.751 65.248 1.00 83.25 227 HIS A O 1
ATOM 1859 N N . ASN A 1 228 ? -73.232 -9.558 64.826 1.00 78.69 228 ASN A N 1
ATOM 1860 C CA . ASN A 1 228 ? -72.770 -9.133 66.152 1.00 78.69 228 ASN A CA 1
ATOM 1861 C C . ASN A 1 228 ? -73.935 -8.662 67.030 1.00 78.69 228 ASN A C 1
ATOM 1863 O O . ASN A 1 228 ? -74.981 -8.282 66.518 1.00 78.69 228 ASN A O 1
ATOM 1867 N N . LYS A 1 229 ? -73.726 -8.564 68.353 1.00 80.44 229 LYS A N 1
ATOM 1868 C CA . LYS A 1 229 ? -74.741 -8.057 69.306 1.00 80.44 229 LYS A CA 1
ATOM 1869 C C . LYS A 1 229 ? -75.356 -6.716 68.877 1.00 80.44 229 LYS A C 1
ATOM 1871 O O . LYS A 1 229 ? -76.553 -6.527 69.024 1.00 80.44 229 LYS A O 1
ATOM 1876 N N . ARG A 1 230 ? -74.553 -5.816 68.291 1.00 77.12 230 ARG A N 1
ATOM 1877 C CA . ARG A 1 230 ? -75.001 -4.496 67.800 1.00 77.12 230 ARG A CA 1
ATOM 1878 C C . ARG A 1 230 ? -75.981 -4.556 66.622 1.00 77.12 230 ARG A C 1
ATOM 1880 O O . ARG A 1 230 ? -76.648 -3.570 66.357 1.00 77.12 230 ARG A O 1
ATOM 1887 N N . THR A 1 231 ? -76.030 -5.672 65.902 1.00 73.50 231 THR A N 1
ATOM 1888 C CA . THR A 1 231 ? -76.860 -5.872 64.703 1.00 73.50 231 THR A CA 1
ATOM 1889 C C . THR A 1 231 ? -77.822 -7.048 64.878 1.00 73.50 231 THR A C 1
ATOM 1891 O O . THR A 1 231 ? -78.297 -7.607 63.895 1.00 73.50 231 THR A O 1
ATOM 1894 N N . CYS A 1 232 ? -78.047 -7.480 66.122 1.00 78.62 232 CYS A N 1
ATOM 1895 C CA . CYS A 1 232 ? -78.958 -8.566 66.457 1.00 78.62 232 CYS A CA 1
ATOM 1896 C C . CYS A 1 232 ? -80.396 -8.047 66.420 1.00 78.62 232 CYS A C 1
ATOM 1898 O O . CYS A 1 232 ? -80.726 -7.112 67.142 1.00 78.62 232 CYS A O 1
ATOM 1900 N N . THR A 1 233 ? -81.245 -8.649 65.588 1.00 73.44 233 THR A N 1
ATOM 1901 C CA . THR A 1 233 ? -82.664 -8.279 65.448 1.00 73.44 233 THR A CA 1
ATOM 1902 C C . THR A 1 233 ? -83.578 -8.986 66.452 1.00 73.44 233 THR A C 1
ATOM 1904 O O . THR A 1 233 ? -84.765 -8.686 66.513 1.00 73.44 233 THR A O 1
ATOM 1907 N N . GLY A 1 234 ? -83.045 -9.907 67.261 1.00 65.19 234 GLY A N 1
ATOM 1908 C CA . GLY A 1 234 ? -83.788 -10.600 68.312 1.00 65.19 234 GLY A CA 1
ATOM 1909 C C . GLY A 1 234 ? -83.515 -10.009 69.692 1.00 65.19 234 GLY A C 1
ATOM 1910 O O . GLY A 1 234 ? -82.555 -10.423 70.338 1.00 65.19 234 GLY A O 1
ATOM 1911 N N . SER A 1 235 ? -84.333 -9.041 70.118 1.00 51.25 235 SER A N 1
ATOM 1912 C CA . SER A 1 235 ? -84.626 -8.670 71.519 1.00 51.25 235 SER A CA 1
ATOM 1913 C C . SER A 1 235 ? -85.736 -7.606 71.525 1.00 51.25 235 SER A C 1
ATOM 1915 O O . SER A 1 235 ? -85.484 -6.451 71.190 1.00 51.25 235 SER A O 1
ATOM 1917 N N . ILE A 1 236 ? -86.964 -7.987 71.889 1.00 46.81 236 ILE A N 1
ATOM 1918 C CA . ILE A 1 236 ? -88.051 -7.049 72.206 1.00 46.81 236 ILE A CA 1
ATOM 1919 C C . ILE A 1 236 ? -88.023 -6.825 73.719 1.00 46.81 236 ILE A C 1
ATOM 1921 O O . ILE A 1 236 ? -88.333 -7.753 74.450 1.00 46.81 236 ILE A O 1
ATOM 1925 N N . THR A 1 237 ? -87.624 -5.620 74.143 1.00 38.19 237 THR A N 1
ATOM 1926 C CA . THR A 1 237 ? -88.325 -4.735 75.105 1.00 38.19 237 THR A CA 1
ATOM 1927 C C . THR A 1 237 ? -87.548 -3.410 75.240 1.00 38.19 237 THR A C 1
ATOM 1929 O O . THR A 1 237 ? -86.411 -3.444 75.695 1.00 38.19 237 THR A O 1
ATOM 1932 N N . GLY A 1 238 ? -88.192 -2.306 74.802 1.00 34.28 238 GLY A N 1
ATOM 1933 C CA . GLY A 1 238 ? -88.036 -0.843 75.063 1.00 34.28 238 GLY A CA 1
ATOM 1934 C C . GLY A 1 238 ? -86.665 -0.212 75.402 1.00 34.28 238 GLY A C 1
ATOM 1935 O O . GLY A 1 238 ? -85.896 -0.775 76.156 1.00 34.28 238 GLY A O 1
ATOM 1936 N N . GLN A 1 239 ? -86.272 1.000 74.980 1.00 31.95 239 GLN A N 1
ATOM 1937 C CA . GLN A 1 239 ? -86.928 2.167 74.369 1.00 31.95 239 GLN A CA 1
ATOM 1938 C C . GLN A 1 239 ? -85.885 3.021 73.590 1.00 31.95 239 GLN A C 1
ATOM 1940 O O . GLN A 1 239 ? -84.682 2.892 73.791 1.00 31.95 239 GLN A O 1
ATOM 1945 N N . ALA A 1 240 ? -86.418 3.869 72.702 1.00 33.22 240 ALA A N 1
ATOM 1946 C CA . ALA A 1 240 ? -85.891 4.975 71.880 1.00 33.22 240 ALA A CA 1
ATOM 1947 C C . ALA A 1 240 ? -84.431 5.493 71.999 1.00 33.22 240 ALA A C 1
ATOM 1949 O O . ALA A 1 240 ? -83.906 5.750 73.077 1.00 33.22 240 ALA A O 1
ATOM 1950 N N . GLY A 1 241 ? -83.856 5.847 70.836 1.00 27.56 241 GLY A N 1
ATOM 1951 C CA . GLY A 1 241 ? -82.698 6.745 70.703 1.00 27.56 241 GLY A CA 1
ATOM 1952 C C . GLY A 1 241 ? -82.237 6.932 69.248 1.00 27.56 241 GLY A C 1
ATOM 1953 O O . GLY A 1 241 ? -81.910 5.965 68.574 1.00 27.56 241 GLY A O 1
ATOM 1954 N N . ALA A 1 242 ? -82.248 8.169 68.753 1.00 32.62 242 ALA A N 1
ATOM 1955 C CA . ALA A 1 242 ? -82.240 8.567 67.343 1.00 32.62 242 ALA A CA 1
ATOM 1956 C C . ALA A 1 242 ? -80.939 8.362 66.523 1.00 32.62 242 ALA A C 1
ATOM 1958 O O . ALA A 1 242 ? -79.828 8.274 67.034 1.00 32.62 242 ALA A O 1
ATOM 1959 N N . ASN A 1 243 ? -81.152 8.367 65.198 1.00 36.75 243 ASN A N 1
ATOM 1960 C CA . ASN A 1 243 ? -80.252 8.658 64.073 1.00 36.75 243 ASN A CA 1
ATOM 1961 C C . ASN A 1 243 ? -78.854 9.237 64.380 1.00 36.75 243 ASN A C 1
ATOM 1963 O O . ASN A 1 243 ? -78.741 10.311 64.961 1.00 36.75 243 ASN A O 1
ATOM 1967 N N . ASN A 1 244 ? -77.829 8.714 63.686 1.00 34.09 244 ASN A N 1
ATOM 1968 C CA . ASN A 1 244 ? -77.102 9.578 62.747 1.00 34.09 244 ASN A CA 1
ATOM 1969 C C . ASN A 1 244 ? -76.381 8.833 61.610 1.00 34.09 244 ASN A C 1
ATOM 1971 O O . ASN A 1 244 ? -75.628 7.880 61.805 1.00 34.09 244 ASN A O 1
ATOM 1975 N N . LYS A 1 245 ? -76.609 9.328 60.388 1.00 37.31 245 LYS A N 1
ATOM 1976 C CA . LYS A 1 245 ? -75.904 8.966 59.154 1.00 37.31 245 LYS A CA 1
ATOM 1977 C C . LYS A 1 245 ? -74.456 9.455 59.229 1.00 37.31 245 LYS A C 1
ATOM 1979 O O . LYS A 1 245 ? -74.235 10.631 59.492 1.00 37.31 245 LYS A O 1
ATOM 1984 N N . ARG A 1 246 ? -73.503 8.657 58.737 1.00 31.97 246 ARG A N 1
ATOM 1985 C CA . ARG A 1 246 ? -72.534 9.174 57.751 1.00 31.97 246 ARG A CA 1
ATOM 1986 C C . ARG A 1 246 ? -71.872 8.062 56.940 1.00 31.97 246 ARG A C 1
ATOM 1988 O O . ARG A 1 246 ? -71.111 7.241 57.437 1.00 31.97 246 ARG A O 1
ATOM 1995 N N . LYS A 1 247 ? -72.195 8.082 55.645 1.00 38.66 247 LYS A N 1
ATOM 1996 C CA . LYS A 1 247 ? -71.561 7.330 54.559 1.00 38.66 247 LYS A CA 1
ATOM 1997 C C . LYS A 1 247 ? -70.069 7.667 54.480 1.00 38.66 247 LYS A C 1
ATOM 1999 O O . LYS A 1 247 ? -69.725 8.845 54.439 1.00 38.66 247 LYS A O 1
ATOM 2004 N N . LYS A 1 248 ? -69.229 6.661 54.232 1.00 27.95 248 LYS A N 1
ATOM 2005 C CA . LYS A 1 248 ? -68.104 6.804 53.296 1.00 27.95 248 LYS A CA 1
ATOM 2006 C C . LYS A 1 248 ? -68.124 5.642 52.305 1.00 27.95 248 LYS A C 1
ATOM 2008 O O . LYS A 1 248 ? -67.897 4.492 52.656 1.00 27.95 248 LYS A O 1
ATOM 2013 N N . LYS A 1 249 ? -68.474 5.986 51.062 1.00 34.38 249 LYS A N 1
ATOM 2014 C CA . LYS A 1 249 ? -68.244 5.188 49.855 1.00 34.38 249 LYS A CA 1
ATOM 2015 C C . LYS A 1 249 ? -66.737 5.158 49.593 1.00 34.38 249 LYS A C 1
ATOM 2017 O O . LYS A 1 249 ? -66.122 6.213 49.682 1.00 34.38 249 LYS A O 1
ATOM 2022 N N . MET A 1 250 ? -66.195 4.037 49.124 1.00 28.17 250 MET A N 1
ATOM 2023 C CA . MET A 1 250 ? -65.393 4.060 47.896 1.00 28.17 250 MET A CA 1
ATOM 2024 C C . MET A 1 250 ? -65.226 2.666 47.295 1.00 28.17 250 MET A C 1
ATOM 2026 O O . MET A 1 250 ? -65.243 1.650 47.984 1.00 28.17 250 MET A O 1
ATOM 2030 N N . TYR A 1 251 ? -65.181 2.675 45.969 1.00 28.02 251 TYR A N 1
ATOM 2031 C CA . TYR A 1 251 ? -65.390 1.564 45.058 1.00 28.02 251 TYR A CA 1
ATOM 2032 C C . TYR A 1 251 ? -64.134 0.724 44.789 1.00 28.02 251 TYR A C 1
ATOM 2034 O O . TYR A 1 251 ? -63.000 1.169 44.944 1.00 28.02 251 TYR A O 1
ATOM 2042 N N . LYS A 1 252 ? -64.423 -0.495 44.321 1.00 35.41 252 LYS A N 1
ATOM 2043 C CA . LYS A 1 252 ? -63.561 -1.536 43.744 1.00 35.41 252 LYS A CA 1
ATOM 2044 C C . LYS A 1 252 ? -62.537 -1.032 42.714 1.00 35.41 252 LYS A C 1
ATOM 2046 O O . LYS A 1 252 ? -62.871 -0.200 41.880 1.00 35.41 252 LYS A O 1
ATOM 2051 N N . ARG A 1 253 ? -61.397 -1.729 42.650 1.00 28.64 253 ARG A N 1
ATOM 2052 C CA . ARG A 1 253 ? -60.692 -2.207 41.434 1.00 28.64 253 ARG A CA 1
ATOM 2053 C C . ARG A 1 253 ? -59.712 -3.292 41.915 1.00 28.64 253 ARG A C 1
ATOM 2055 O O . ARG A 1 253 ? -59.002 -3.064 42.881 1.00 28.64 253 ARG A O 1
ATOM 2062 N N . GLY A 1 254 ? -59.718 -4.532 41.435 1.00 31.25 254 GLY A N 1
ATOM 2063 C CA . GLY A 1 254 ? -59.920 -4.972 40.057 1.00 31.25 254 GLY A CA 1
ATOM 2064 C C . GLY A 1 254 ? -58.540 -5.324 39.512 1.00 31.25 254 GLY A C 1
ATOM 2065 O O . GLY A 1 254 ? -57.894 -4.480 38.910 1.00 31.25 254 GLY A O 1
ATOM 2066 N N . ASP A 1 255 ? -58.082 -6.522 39.864 1.00 30.28 255 ASP A N 1
ATOM 2067 C CA . ASP A 1 255 ? -56.774 -7.104 39.554 1.00 30.28 255 ASP A CA 1
ATOM 2068 C C . ASP A 1 255 ? -56.866 -7.996 38.298 1.00 30.28 255 ASP A C 1
ATOM 2070 O O . ASP A 1 255 ? -57.955 -8.491 37.991 1.00 30.28 255 ASP A O 1
ATOM 2074 N N . LYS A 1 256 ? -55.689 -8.339 37.740 1.00 29.66 256 LYS A N 1
ATOM 2075 C CA . LYS A 1 256 ? -55.379 -9.351 36.688 1.00 29.66 256 LYS A CA 1
ATOM 2076 C C . LYS A 1 256 ? -55.413 -8.797 35.244 1.00 29.66 256 LYS A C 1
ATOM 2078 O O . LYS A 1 256 ? -56.265 -7.990 34.927 1.00 29.66 256 LYS A O 1
ATOM 2083 N N . GLN A 1 257 ? -54.498 -9.138 34.329 1.00 30.20 257 GLN A N 1
ATOM 2084 C CA . GLN A 1 257 ? -53.845 -10.429 34.084 1.00 30.20 257 GLN A CA 1
ATOM 2085 C C . GLN A 1 257 ? -52.350 -10.346 33.727 1.00 30.20 257 GLN A C 1
ATOM 2087 O O . GLN A 1 257 ? -51.880 -9.474 33.006 1.00 30.20 257 GLN A O 1
ATOM 2092 N N . SER A 1 258 ? -51.652 -11.372 34.204 1.00 32.00 258 SER A N 1
ATOM 2093 C CA . SER A 1 258 ? -50.435 -11.982 33.672 1.00 32.00 258 SER A CA 1
ATOM 2094 C C . SER A 1 258 ? -50.675 -12.733 32.358 1.00 32.00 258 SER A C 1
ATOM 2096 O O . SER A 1 258 ? -51.685 -13.428 32.277 1.00 32.00 258 SER A O 1
ATOM 2098 N N . VAL A 1 259 ? -49.675 -12.782 31.469 1.00 30.64 259 VAL A N 1
ATOM 2099 C CA . VAL A 1 259 ? -49.377 -13.966 30.637 1.00 30.64 259 VAL A CA 1
ATOM 2100 C C . VAL A 1 259 ? -47.848 -14.111 30.502 1.00 30.64 259 VAL A C 1
ATOM 2102 O O . VAL A 1 259 ? -47.150 -13.147 30.204 1.00 30.64 259 VAL A O 1
ATOM 2105 N N . ILE A 1 260 ? -47.349 -15.312 30.805 1.00 34.19 260 ILE A N 1
ATOM 2106 C CA . ILE A 1 260 ? -45.989 -15.852 30.570 1.00 34.19 260 ILE A CA 1
ATOM 2107 C C . ILE A 1 260 ? -46.128 -16.792 29.344 1.00 34.19 260 ILE A C 1
ATOM 2109 O O . ILE A 1 260 ? -47.236 -17.309 29.177 1.00 34.19 260 ILE A O 1
ATOM 2113 N N . PRO A 1 261 ? -45.103 -17.069 28.508 1.00 35.97 261 PRO A N 1
ATOM 2114 C CA . PRO A 1 261 ? -44.172 -18.185 28.783 1.00 35.97 261 PRO A CA 1
ATOM 2115 C C . PRO A 1 261 ? -42.693 -17.877 28.414 1.00 35.97 261 PRO A C 1
ATOM 2117 O O . PRO A 1 261 ? -42.434 -17.103 27.505 1.00 35.97 261 PRO A O 1
ATOM 2120 N N . THR A 1 262 ? -41.689 -18.247 29.227 1.00 28.50 262 THR A N 1
ATOM 2121 C CA . THR A 1 262 ? -40.942 -19.542 29.246 1.00 28.50 262 THR A CA 1
ATOM 2122 C C . THR A 1 262 ? -40.011 -19.662 28.017 1.00 28.50 262 THR A C 1
ATOM 2124 O O . THR A 1 262 ? -40.475 -19.488 26.905 1.00 28.50 262 THR A O 1
ATOM 2127 N N . GLN A 1 263 ? -38.687 -19.848 28.122 1.00 31.03 263 GLN A N 1
ATOM 2128 C CA . GLN A 1 263 ? -37.982 -21.133 28.322 1.00 31.03 263 GLN A CA 1
ATOM 2129 C C . GLN A 1 263 ? -36.448 -20.873 28.259 1.00 31.03 263 GLN A C 1
ATOM 2131 O O . GLN A 1 263 ? -36.041 -19.999 27.502 1.00 31.03 263 GLN A O 1
ATOM 2136 N N . THR A 1 264 ? -35.665 -21.323 29.264 1.00 26.98 264 THR A N 1
ATOM 2137 C CA . THR A 1 264 ? -34.598 -22.380 29.204 1.00 26.98 264 THR A CA 1
ATOM 2138 C C . THR A 1 264 ? -33.414 -22.036 28.276 1.00 26.98 264 THR A C 1
ATOM 2140 O O . THR A 1 264 ? -33.613 -21.453 27.228 1.00 26.98 264 THR A O 1
ATOM 2143 N N . THR A 1 265 ? -32.127 -22.262 28.552 1.00 29.45 265 THR A N 1
ATOM 2144 C CA . THR A 1 265 ? -31.363 -23.219 29.380 1.00 29.45 265 THR A CA 1
ATOM 2145 C C . THR A 1 265 ? -29.906 -22.690 29.386 1.00 29.45 265 THR A C 1
ATOM 2147 O O . THR A 1 265 ? -29.461 -22.123 28.398 1.00 29.45 265 THR A O 1
ATOM 2150 N N . SER A 1 266 ? -29.234 -22.617 30.536 1.00 30.81 266 SER A N 1
ATOM 2151 C CA . SER A 1 266 ? -28.152 -23.521 30.978 1.00 30.81 266 SER A CA 1
ATOM 2152 C C . SER A 1 266 ? -26.716 -23.125 30.583 1.00 30.81 266 SER A C 1
ATOM 2154 O O . SER A 1 266 ? -26.358 -23.097 29.412 1.00 30.81 266 SER A O 1
ATOM 2156 N N . ASN A 1 267 ? -25.908 -23.023 31.641 1.00 35.28 267 ASN A N 1
ATOM 2157 C CA . ASN A 1 267 ? -24.508 -23.439 31.768 1.00 35.28 267 ASN A CA 1
ATOM 2158 C C . ASN A 1 267 ? -23.394 -22.416 31.516 1.00 35.28 267 ASN A C 1
ATOM 2160 O O . ASN A 1 267 ? -23.003 -22.092 30.402 1.00 35.28 267 ASN A O 1
ATOM 2164 N N . ALA A 1 268 ? -22.835 -22.004 32.654 1.00 32.69 268 ALA A N 1
ATOM 2165 C CA . ALA A 1 268 ? -21.512 -21.444 32.822 1.00 32.69 268 ALA A CA 1
ATOM 2166 C C . ALA A 1 268 ? -20.426 -22.513 32.626 1.00 32.69 268 ALA A C 1
ATOM 2168 O O . ALA A 1 268 ? -20.595 -23.657 33.054 1.00 32.69 268 ALA A O 1
ATOM 2169 N N . ARG A 1 269 ? -19.258 -22.092 32.135 1.00 32.97 269 ARG A N 1
ATOM 2170 C CA . ARG A 1 269 ? -17.978 -22.591 32.647 1.00 32.97 269 ARG A CA 1
ATOM 2171 C C . ARG A 1 269 ? -16.907 -21.515 32.484 1.00 32.97 269 ARG A C 1
ATOM 2173 O O . ARG A 1 269 ? -16.515 -21.173 31.376 1.00 32.97 269 ARG A O 1
ATOM 2180 N N . GLN A 1 270 ? -16.503 -20.953 33.619 1.00 33.22 270 GLN A N 1
ATOM 2181 C CA . GLN A 1 270 ? -15.301 -20.144 33.773 1.00 33.22 270 GLN A CA 1
ATOM 2182 C C . GLN A 1 270 ? -14.085 -21.069 33.815 1.00 33.22 270 GLN A C 1
ATOM 2184 O O . GLN A 1 270 ? -14.113 -22.095 34.495 1.00 33.22 270 GLN A O 1
ATOM 2189 N N . THR A 1 271 ? -13.007 -20.647 33.165 1.00 33.38 271 THR A N 1
ATOM 2190 C CA . THR A 1 271 ? -11.653 -21.130 33.439 1.00 33.38 271 THR A CA 1
ATOM 2191 C C . THR A 1 271 ? -10.709 -19.941 33.356 1.00 33.38 271 THR A C 1
ATOM 2193 O O . THR A 1 271 ? -10.469 -19.385 32.291 1.00 33.38 271 THR A O 1
ATOM 2196 N N . THR A 1 272 ? -10.235 -19.529 34.525 1.00 31.95 272 THR A N 1
ATOM 2197 C CA . THR A 1 272 ? -9.097 -18.644 34.776 1.00 31.95 272 THR A CA 1
ATOM 2198 C C . THR A 1 272 ? -7.796 -19.400 34.542 1.00 31.95 272 THR A C 1
ATOM 2200 O O . THR A 1 272 ? -7.647 -20.469 35.130 1.00 31.95 272 THR A O 1
ATOM 2203 N N . ILE A 1 273 ? -6.836 -18.832 33.803 1.00 33.38 273 ILE A N 1
ATOM 2204 C CA . ILE A 1 273 ? -5.406 -19.151 33.957 1.00 33.38 273 ILE A CA 1
ATOM 2205 C C . ILE A 1 273 ? -4.587 -17.859 33.820 1.00 33.38 273 ILE A C 1
ATOM 2207 O O . ILE A 1 273 ? -4.884 -16.990 33.005 1.00 33.38 273 ILE A O 1
ATOM 2211 N N . ASN A 1 274 ? -3.607 -17.757 34.714 1.00 33.72 274 ASN A N 1
ATOM 2212 C CA . ASN A 1 274 ? -2.820 -16.597 35.096 1.00 33.72 274 ASN A CA 1
ATOM 2213 C C . ASN A 1 274 ? -1.703 -16.212 34.119 1.00 33.72 274 ASN A C 1
ATOM 2215 O O . ASN A 1 274 ? -1.181 -17.027 33.362 1.00 33.72 274 ASN A O 1
ATOM 2219 N N . ALA A 1 275 ? -1.295 -14.953 34.271 1.00 28.06 275 ALA A N 1
ATOM 2220 C CA . ALA A 1 275 ? -0.065 -14.357 33.780 1.00 28.06 275 ALA A CA 1
ATOM 2221 C C . ALA A 1 275 ? 1.196 -15.035 34.344 1.00 28.06 275 ALA A C 1
ATOM 2223 O O . ALA A 1 275 ? 1.219 -15.499 35.485 1.00 28.06 275 ALA A O 1
ATOM 2224 N N . SER A 1 276 ? 2.281 -14.999 33.574 1.00 33.72 276 SER A N 1
ATOM 2225 C CA . SER A 1 276 ? 3.645 -15.134 34.087 1.00 33.72 276 SER A CA 1
ATOM 2226 C C . SER A 1 276 ? 4.593 -14.296 33.235 1.00 33.72 276 SER A C 1
ATOM 2228 O O . SER A 1 276 ? 4.590 -14.372 32.010 1.00 33.72 276 SER A O 1
ATOM 2230 N N . GLN A 1 277 ? 5.341 -13.448 33.934 1.00 29.03 277 GLN A N 1
ATOM 2231 C CA . GLN A 1 277 ? 6.421 -12.602 33.449 1.00 29.03 277 GLN A CA 1
ATOM 2232 C C . GLN A 1 277 ? 7.703 -13.433 33.335 1.00 29.03 277 GLN A C 1
ATOM 2234 O O . GLN A 1 277 ? 7.986 -14.230 34.228 1.00 29.03 277 GLN A O 1
ATOM 2239 N N . THR A 1 278 ? 8.528 -13.155 32.326 1.00 31.19 278 THR A N 1
ATOM 2240 C CA . THR A 1 278 ? 9.958 -13.476 32.393 1.00 31.19 278 THR A CA 1
ATOM 2241 C C . THR A 1 278 ? 10.777 -12.414 31.669 1.00 31.19 278 THR A C 1
ATOM 2243 O O . THR A 1 278 ? 10.537 -12.071 30.515 1.00 31.19 278 THR A O 1
ATOM 2246 N N . THR A 1 279 ? 11.732 -11.880 32.416 1.00 29.09 279 THR A N 1
ATOM 2247 C CA . THR A 1 279 ? 12.793 -10.939 32.062 1.00 29.09 279 THR A CA 1
ATOM 2248 C C . THR A 1 279 ? 13.929 -11.623 31.302 1.00 29.09 279 THR A C 1
ATOM 2250 O O . THR A 1 279 ? 14.288 -12.732 31.682 1.00 29.09 279 THR A O 1
ATOM 2253 N N . VAL A 1 280 ? 14.590 -10.922 30.373 1.00 30.81 280 VAL A N 1
ATOM 2254 C CA . VAL A 1 280 ? 16.054 -10.996 30.174 1.00 30.81 280 VAL A CA 1
ATOM 2255 C C . VAL A 1 280 ? 16.578 -9.740 29.466 1.00 30.81 280 VAL A C 1
ATOM 2257 O O . VAL A 1 280 ? 15.937 -9.181 28.580 1.00 30.81 280 VAL A O 1
ATOM 2260 N N . ASN A 1 281 ? 17.750 -9.309 29.930 1.00 28.05 281 ASN A N 1
ATOM 2261 C CA . ASN A 1 281 ? 18.489 -8.099 29.587 1.00 28.05 281 ASN A CA 1
ATOM 2262 C C . ASN A 1 281 ? 19.380 -8.257 28.338 1.00 28.05 281 ASN A C 1
ATOM 2264 O O . ASN A 1 281 ? 19.952 -9.321 28.133 1.00 28.05 281 ASN A O 1
ATOM 2268 N N . GLY A 1 282 ? 19.625 -7.128 27.654 1.00 25.08 282 GLY A N 1
ATOM 2269 C CA . GLY A 1 282 ? 20.961 -6.694 27.210 1.00 25.08 282 GLY A CA 1
ATOM 2270 C C . GLY A 1 282 ? 21.481 -7.141 25.833 1.00 25.08 282 GLY A C 1
ATOM 2271 O O . GLY A 1 282 ? 21.833 -8.297 25.660 1.00 25.08 282 GLY A O 1
ATOM 2272 N N . MET A 1 283 ? 21.666 -6.183 24.906 1.00 26.36 283 MET A N 1
ATOM 2273 C CA . MET A 1 283 ? 22.981 -5.634 24.485 1.00 26.36 283 MET A CA 1
ATOM 2274 C C . MET A 1 283 ? 23.056 -5.151 23.015 1.00 26.36 283 MET A C 1
ATOM 2276 O O . MET A 1 283 ? 22.795 -5.886 22.074 1.00 26.36 283 MET A O 1
ATOM 2280 N N . HIS A 1 284 ? 23.544 -3.908 22.906 1.00 27.48 284 HIS A N 1
ATOM 2281 C CA . HIS A 1 284 ? 24.340 -3.243 21.862 1.00 27.48 284 HIS A CA 1
ATOM 2282 C C . HIS A 1 284 ? 23.805 -2.933 20.448 1.00 27.48 284 HIS A C 1
ATOM 2284 O O . HIS A 1 284 ? 23.239 -3.736 19.719 1.00 27.48 284 HIS A O 1
ATOM 2290 N N . ALA A 1 285 ? 24.079 -1.672 20.096 1.00 25.86 285 ALA A N 1
ATOM 2291 C CA . ALA A 1 285 ? 23.671 -0.896 18.939 1.00 25.86 285 ALA A CA 1
ATOM 2292 C C . ALA A 1 285 ? 24.603 -1.056 17.732 1.00 25.86 285 ALA A C 1
ATOM 2294 O O . ALA A 1 285 ? 25.810 -1.186 17.917 1.00 25.86 285 ALA A O 1
ATOM 2295 N N . ILE A 1 286 ? 24.067 -0.864 16.518 1.00 28.64 286 ILE A N 1
ATOM 2296 C CA . ILE A 1 286 ? 24.826 -0.335 15.375 1.00 28.64 286 ILE A CA 1
ATOM 2297 C C . ILE A 1 286 ? 23.969 0.692 14.619 1.00 28.64 286 ILE A C 1
ATOM 2299 O O . ILE A 1 286 ? 22.805 0.479 14.291 1.00 28.64 286 ILE A O 1
ATOM 2303 N N . HIS A 1 287 ? 24.606 1.833 14.402 1.00 24.94 287 HIS A N 1
ATOM 2304 C CA . HIS A 1 287 ? 24.167 3.080 13.796 1.00 24.94 287 HIS A CA 1
ATOM 2305 C C . HIS A 1 287 ? 23.954 2.933 12.276 1.00 24.94 287 HIS A C 1
ATOM 2307 O O . HIS A 1 287 ? 24.809 2.371 11.596 1.00 24.94 287 HIS A O 1
ATOM 2313 N N . SER A 1 288 ? 22.894 3.514 11.704 1.00 29.09 288 SER A N 1
ATOM 2314 C CA . SER A 1 288 ? 22.942 3.990 10.312 1.00 29.09 288 SER A CA 1
ATOM 2315 C C . SER A 1 288 ? 21.984 5.164 10.110 1.00 29.09 288 SER A C 1
ATOM 2317 O O . SER A 1 288 ? 20.825 5.141 10.511 1.00 29.09 288 SER A O 1
ATOM 2319 N N . GLN A 1 289 ? 22.552 6.236 9.570 1.00 26.62 289 GLN A N 1
ATOM 2320 C CA . GLN A 1 289 ? 21.991 7.576 9.464 1.00 26.62 289 GLN A CA 1
ATOM 2321 C C . GLN A 1 289 ? 20.916 7.632 8.370 1.00 26.62 289 GLN A C 1
ATOM 2323 O O . GLN A 1 289 ? 21.065 7.027 7.310 1.00 26.62 289 GLN A O 1
ATOM 2328 N N . SER A 1 290 ? 19.844 8.390 8.597 1.00 27.11 290 SER A N 1
ATOM 2329 C CA . SER A 1 290 ? 18.941 8.839 7.534 1.00 27.11 290 SER A CA 1
ATOM 2330 C C . SER A 1 290 ? 18.707 10.333 7.682 1.00 27.11 290 SER A C 1
ATOM 2332 O O . SER A 1 290 ? 18.245 10.822 8.711 1.00 27.11 290 SER A O 1
ATOM 2334 N N . THR A 1 291 ? 19.137 11.032 6.642 1.00 28.88 291 THR A N 1
ATOM 2335 C CA . THR A 1 291 ? 19.161 12.478 6.493 1.00 28.88 291 THR A CA 1
ATOM 2336 C C . THR A 1 291 ? 17.748 13.049 6.374 1.00 28.88 291 THR A C 1
ATOM 2338 O O . THR A 1 291 ? 16.851 12.462 5.776 1.00 28.88 291 THR A O 1
ATOM 2341 N N . THR A 1 292 ? 17.611 14.212 6.995 1.00 29.33 292 THR A N 1
ATOM 2342 C CA . THR A 1 292 ? 16.482 15.131 7.156 1.00 29.33 292 THR A CA 1
ATOM 2343 C C . THR A 1 292 ? 15.761 15.544 5.867 1.00 29.33 292 THR A C 1
ATOM 2345 O O . THR A 1 292 ? 16.354 15.544 4.795 1.00 29.33 292 THR A O 1
ATOM 2348 N N . MET A 1 293 ? 14.517 16.033 6.000 1.00 28.12 293 MET A N 1
ATOM 2349 C CA . MET A 1 293 ? 14.182 17.454 5.766 1.00 28.12 293 MET A CA 1
ATOM 2350 C C . MET A 1 293 ? 12.838 17.816 6.422 1.00 28.12 293 MET A C 1
ATOM 2352 O O . MET A 1 293 ? 11.796 17.245 6.112 1.00 28.12 293 MET A O 1
ATOM 2356 N N . ASN A 1 294 ? 12.902 18.779 7.345 1.00 30.31 294 ASN A N 1
ATOM 2357 C CA . ASN A 1 294 ? 11.768 19.447 7.980 1.00 30.31 294 ASN A CA 1
ATOM 2358 C C . ASN A 1 294 ? 11.104 20.414 6.993 1.00 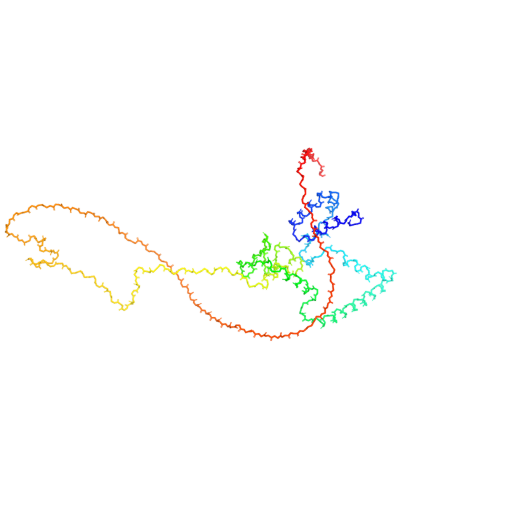30.31 294 ASN A C 1
ATOM 2360 O O . ASN A 1 294 ? 11.802 21.162 6.311 1.00 30.31 294 ASN A O 1
ATOM 2364 N N . ALA A 1 295 ? 9.774 20.476 6.999 1.00 28.06 295 ALA A N 1
ATOM 2365 C CA . ALA A 1 295 ? 9.015 21.557 6.380 1.00 28.06 295 ALA A CA 1
ATOM 2366 C C . ALA A 1 295 ? 8.281 22.331 7.482 1.00 28.06 295 ALA A C 1
ATOM 2368 O O . ALA A 1 295 ? 7.238 21.904 7.973 1.00 28.06 295 ALA A O 1
ATOM 2369 N N . SER A 1 296 ? 8.862 23.459 7.883 1.00 28.56 296 SER A N 1
ATOM 2370 C CA . SER A 1 296 ? 8.207 24.450 8.731 1.00 28.56 296 SER A CA 1
ATOM 2371 C C . SER A 1 296 ? 7.637 25.563 7.860 1.00 28.56 296 SER A C 1
ATOM 2373 O O . SER A 1 296 ? 8.368 26.121 7.050 1.00 28.56 296 SER A O 1
ATOM 2375 N N . LEU A 1 297 ? 6.374 25.899 8.149 1.00 31.05 297 LEU A N 1
ATOM 2376 C CA . LEU A 1 297 ? 5.730 27.215 8.035 1.00 31.05 297 LEU A CA 1
ATOM 2377 C C . LEU A 1 297 ? 5.638 27.819 6.625 1.00 31.05 297 LEU A C 1
ATOM 2379 O O . LEU A 1 297 ? 6.646 28.156 6.035 1.00 31.05 297 LEU A O 1
ATOM 2383 N N . TYR A 1 298 ? 4.418 28.070 6.143 1.00 30.31 298 TYR A N 1
ATOM 2384 C CA . TYR A 1 298 ? 3.965 29.438 5.862 1.00 30.31 298 TYR A CA 1
ATOM 2385 C C . TYR A 1 298 ? 2.441 29.494 5.736 1.00 30.31 298 TYR A C 1
ATOM 2387 O O . TYR A 1 298 ? 1.791 28.618 5.168 1.00 30.31 298 TYR A O 1
ATOM 2395 N N . SER A 1 299 ? 1.914 30.543 6.356 1.00 29.53 299 SER A N 1
ATOM 2396 C CA . SER A 1 299 ? 0.515 30.873 6.546 1.00 29.53 299 SER A CA 1
ATOM 2397 C C . SER A 1 299 ? -0.236 31.190 5.254 1.00 29.53 299 SER A C 1
ATOM 2399 O O . SER A 1 299 ? 0.289 31.764 4.304 1.00 29.53 299 SER A O 1
ATOM 2401 N N . SER A 1 300 ? -1.520 30.864 5.326 1.00 32.72 300 SER A N 1
ATOM 2402 C CA . SER A 1 300 ? -2.661 31.383 4.580 1.00 32.72 300 SER A CA 1
ATOM 2403 C C . SER A 1 300 ? -2.565 32.850 4.148 1.00 32.72 300 SER A C 1
ATOM 2405 O O . SER A 1 300 ? -2.364 33.727 4.986 1.00 32.72 300 SER A O 1
ATOM 2407 N N . ASN A 1 301 ? -2.891 33.102 2.878 1.00 30.58 301 ASN A N 1
ATOM 2408 C CA . ASN A 1 301 ? -3.551 34.332 2.454 1.00 30.58 301 ASN A CA 1
ATOM 2409 C C . ASN A 1 301 ? -4.748 33.987 1.562 1.00 30.58 301 ASN A C 1
ATOM 2411 O O . ASN A 1 301 ? -4.637 33.290 0.558 1.00 30.58 301 ASN A O 1
ATOM 2415 N N . THR A 1 302 ? -5.902 34.456 2.012 1.00 36.97 302 THR A N 1
ATOM 2416 C CA . THR A 1 302 ? -7.231 34.323 1.425 1.00 36.97 302 THR A CA 1
ATOM 2417 C C . THR A 1 302 ? -7.426 35.318 0.285 1.00 36.97 302 THR A C 1
ATOM 2419 O O . THR A 1 302 ? -7.229 36.515 0.490 1.00 36.97 302 THR A O 1
ATOM 2422 N N . ALA A 1 303 ? -7.913 34.855 -0.864 1.00 32.03 303 ALA A N 1
ATOM 2423 C CA . ALA A 1 303 ? -8.596 35.701 -1.839 1.00 32.03 303 ALA A CA 1
ATOM 2424 C C . ALA A 1 303 ? -9.862 34.978 -2.326 1.00 32.03 303 ALA A C 1
ATOM 2426 O O . ALA A 1 303 ? -9.797 33.874 -2.861 1.00 32.03 303 ALA A O 1
ATOM 2427 N N . SER A 1 304 ? -11.012 35.598 -2.061 1.00 39.44 304 SER A N 1
ATOM 2428 C CA . SER A 1 304 ? -12.355 35.172 -2.475 1.00 39.44 304 SER A CA 1
ATOM 2429 C C . SER A 1 304 ? -12.579 35.359 -3.992 1.00 39.44 304 SER A C 1
ATOM 2431 O O . SER A 1 304 ? -11.820 36.086 -4.634 1.00 39.44 304 SER A O 1
ATOM 2433 N N . PRO A 1 305 ? -13.602 34.710 -4.585 1.00 39.59 305 PRO A N 1
ATOM 2434 C CA . PRO A 1 305 ? -13.607 34.338 -5.996 1.00 39.59 305 PRO A CA 1
ATOM 2435 C C . PRO A 1 305 ? -14.249 35.397 -6.903 1.00 39.59 305 PRO A C 1
ATOM 2437 O O . PRO A 1 305 ? -15.281 35.978 -6.572 1.00 39.59 305 PRO A O 1
ATOM 2440 N N . MET A 1 306 ? -13.676 35.591 -8.092 1.00 42.31 306 MET A N 1
ATOM 2441 C CA . MET A 1 306 ? -14.330 36.280 -9.208 1.00 42.31 306 MET A CA 1
ATOM 2442 C C . MET A 1 306 ? -15.204 35.272 -9.966 1.00 42.31 306 MET A C 1
ATOM 2444 O O . MET A 1 306 ? -14.746 34.188 -10.321 1.00 42.31 306 MET A O 1
ATOM 2448 N N . GLY A 1 307 ? -16.479 35.620 -10.147 1.00 38.12 307 GLY A N 1
ATOM 2449 C CA . GLY A 1 307 ? -17.523 34.749 -10.687 1.00 38.12 307 GLY A CA 1
ATOM 2450 C C . GLY A 1 307 ? -17.277 34.264 -12.119 1.00 38.12 307 GLY A C 1
ATOM 2451 O O . GLY A 1 307 ? -16.743 34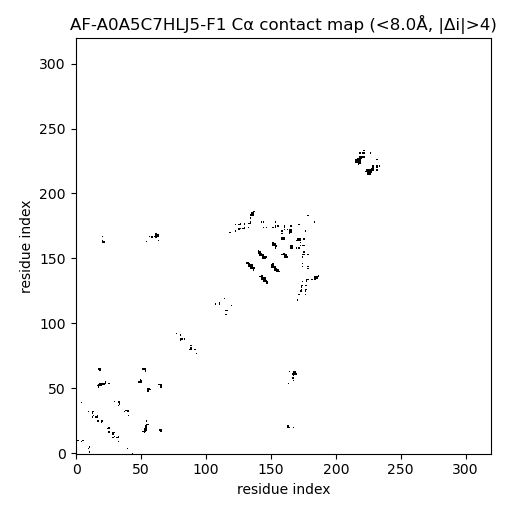.979 -12.963 1.00 38.12 307 GLY A O 1
ATOM 2452 N N . LEU A 1 308 ? -17.713 33.030 -12.376 1.00 44.03 308 LEU A N 1
ATOM 2453 C CA . LEU A 1 308 ? -17.743 32.400 -13.696 1.00 44.03 308 LEU A CA 1
ATOM 2454 C C . LEU A 1 308 ? -18.849 33.017 -14.577 1.00 44.03 308 LEU A C 1
ATOM 2456 O O . LEU A 1 308 ? -19.977 33.159 -14.097 1.00 44.03 308 LEU A O 1
ATOM 2460 N N . PRO A 1 309 ? -18.594 33.314 -15.864 1.00 57.06 309 PRO A N 1
ATOM 2461 C CA . PRO A 1 309 ? -19.659 33.535 -16.838 1.00 57.06 309 PRO A CA 1
ATOM 2462 C C . PRO A 1 309 ? -20.294 32.198 -17.287 1.00 57.06 309 PRO A C 1
ATOM 2464 O O . PRO A 1 309 ? -19.625 31.161 -17.269 1.00 57.06 309 PRO A O 1
ATOM 2467 N N . PRO A 1 310 ? -21.584 32.195 -17.679 1.00 55.72 310 PRO A N 1
ATOM 2468 C CA . PRO A 1 310 ? -22.325 30.975 -18.004 1.00 55.72 310 PRO A CA 1
ATOM 2469 C C . PRO A 1 310 ? -21.881 30.347 -19.340 1.00 55.72 310 PRO A C 1
ATOM 2471 O O . PRO A 1 310 ? -21.437 31.065 -20.240 1.00 55.72 310 PRO A O 1
ATOM 2474 N N . PRO A 1 311 ? -22.023 29.016 -19.504 1.00 57.75 311 PRO A N 1
ATOM 2475 C CA . PRO A 1 311 ? -21.638 28.327 -20.732 1.00 57.75 311 PRO A CA 1
ATOM 2476 C C . PRO A 1 311 ? -22.643 28.559 -21.882 1.00 57.75 311 PRO A C 1
ATOM 2478 O O . PRO A 1 311 ? -23.849 28.645 -21.631 1.00 57.75 311 PRO A O 1
ATOM 2481 N N . PRO A 1 312 ? -22.178 28.616 -23.147 1.00 56.28 312 PRO A N 1
ATOM 2482 C CA . PRO A 1 312 ? -23.046 28.653 -24.323 1.00 56.28 312 PRO A CA 1
ATOM 2483 C C . PRO A 1 312 ? -23.685 27.279 -24.626 1.00 56.28 312 PRO A C 1
ATOM 2485 O O . PRO A 1 312 ? -23.191 26.248 -24.160 1.00 56.28 312 PRO A O 1
ATOM 2488 N N . PRO A 1 313 ? -24.798 27.255 -25.387 1.00 47.28 313 PRO A N 1
ATOM 2489 C CA . PRO A 1 313 ? -25.691 26.105 -25.486 1.00 47.28 313 PRO A CA 1
ATOM 2490 C C . PRO A 1 313 ? -25.109 24.941 -26.296 1.00 47.28 313 PRO A C 1
ATOM 2492 O O . PRO A 1 313 ? -24.433 25.123 -27.308 1.00 47.28 313 PRO A O 1
ATOM 2495 N N . VAL A 1 314 ? -25.435 23.731 -25.839 1.00 45.81 314 VAL A N 1
ATOM 2496 C CA . VAL A 1 314 ? -25.085 22.448 -26.457 1.00 45.81 314 VAL A CA 1
ATOM 2497 C C . VAL A 1 314 ? -25.834 22.291 -27.782 1.00 45.81 314 VAL A C 1
ATOM 2499 O O . VAL A 1 314 ? -27.063 22.248 -27.794 1.00 45.81 314 VAL A O 1
ATOM 2502 N N . ALA A 1 315 ? -25.097 22.167 -28.886 1.00 42.41 315 ALA A N 1
ATOM 2503 C CA . ALA A 1 315 ? -25.640 21.656 -30.138 1.00 42.41 315 ALA A CA 1
ATOM 2504 C C . ALA A 1 315 ? -25.710 20.122 -30.058 1.00 42.41 315 ALA A C 1
ATOM 2506 O O . ALA A 1 315 ? -24.687 19.448 -29.929 1.00 42.41 315 ALA A O 1
ATOM 2507 N N . MET A 1 316 ? -26.939 19.608 -30.072 1.00 44.00 316 MET A N 1
ATOM 2508 C CA . MET A 1 316 ? -27.282 18.198 -30.247 1.00 44.00 316 MET A CA 1
ATOM 2509 C C . MET A 1 316 ? -27.120 17.785 -31.715 1.00 44.00 316 MET A C 1
ATOM 2511 O O . MET A 1 316 ? -27.419 18.561 -32.620 1.00 44.00 316 MET A O 1
ATOM 2515 N N . ASP A 1 317 ? -26.739 16.519 -31.865 1.00 45.38 317 ASP A N 1
ATOM 2516 C CA . ASP A 1 317 ? -26.955 15.627 -33.003 1.00 45.38 317 ASP A CA 1
ATOM 2517 C C . ASP A 1 317 ? -26.161 15.858 -34.295 1.00 45.38 317 ASP A C 1
ATOM 2519 O O . ASP A 1 317 ? -26.305 16.839 -35.018 1.00 45.38 317 ASP A O 1
ATOM 2523 N N . LEU A 1 318 ? -25.375 14.848 -34.661 1.00 43.25 318 LEU A N 1
ATOM 2524 C CA . LEU A 1 318 ? -25.816 13.752 -35.536 1.00 43.25 318 LEU A CA 1
ATOM 2525 C C . LEU A 1 318 ? -24.575 12.916 -35.860 1.00 43.25 31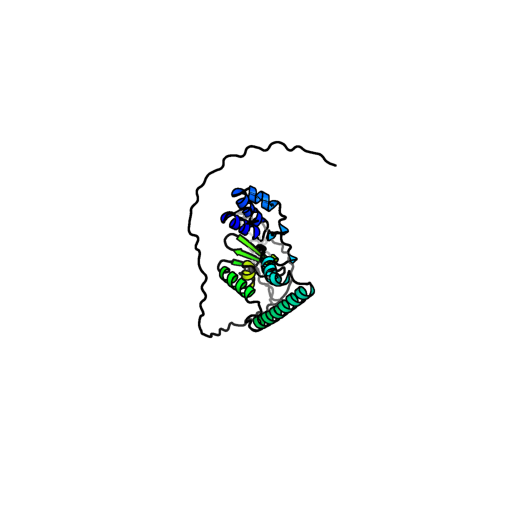8 LEU A C 1
ATOM 2527 O O . LEU A 1 318 ? -23.562 13.484 -36.237 1.00 43.25 318 LEU A O 1
ATOM 2531 N N . TYR A 1 319 ? -24.642 11.596 -35.710 1.00 42.38 319 TYR A N 1
ATOM 2532 C CA . TYR A 1 319 ? -24.278 10.653 -36.774 1.00 42.38 319 TYR A CA 1
ATOM 2533 C C . TYR A 1 319 ? -24.716 9.249 -36.353 1.00 42.38 319 TYR A C 1
ATOM 2535 O O . TYR A 1 319 ? -24.269 8.705 -35.341 1.00 42.38 319 TYR A O 1
ATOM 2543 N N . SER A 1 320 ? -25.670 8.742 -37.135 1.00 54.53 320 SER A N 1
ATOM 2544 C CA . SER A 1 320 ? -25.912 7.319 -37.375 1.00 54.53 320 SER A CA 1
ATOM 2545 C C . SER A 1 320 ? -24.700 6.669 -38.031 1.00 54.53 320 SER A C 1
ATOM 2547 O O . SER A 1 320 ? -23.966 7.394 -38.742 1.00 54.53 320 SER A O 1
#

Nearest PDB structures (foldseek):
  4yom-assembly1_A  TM=5.508E-01  e=2.940E+00  Mus musculus

Sequence (320 aa):
MLRQYKGQLFGLYLWNVANKSIKTGFMEEITKLQEVNIDAYNYIMKVPLKHWALHAFEDYVKLDHVTNNISECFNVWVEKFRTQPALSILEGVRRKMMQRMTKRLDEGRNWVSNIPPLVNKKLSERQDDLRFVLVLCASDKEFEVKDGVTFYIVNLDSKRCDCGLWELSSIPCKHALAVLTANPILPPEKKRKPSRPKKNRKRAPDEPYKIKRSGGVKCSSCRAWGHNKRTCTGSITGQAGANNKRKKKMYKRGDKQSVIPTQTTSNARQTTINASQTTVNGMHAIHSQSTTMNASLYSSNTASPMGLPPPPPVAMDLYS